Protein AF-A0AAW6R4Z6-F1 (afdb_monomer)

Sequence (191 aa):
LDRLQQAGPAWIQGKPAGSWATLVLEQIDDMHDYYARYLPQMALAVSVPLLIVVAIFPSNWAAALILLGTAPLIPLFMALVGMGAADANRRNFLALARLSGHFLDRLRGMETLRIFGRGEAEIESIRSASEDFRQRTMEVLRLAFLSSGILEFFTSLSIALVAVYFGFSYLGELDFGHYDTGVTLAAGFLA

Nearest PDB structures (foldseek):
  7zdk-assembly1_D  TM=7.407E-01  e=3.741E-20  Escherichia coli K-12
  7t56-assembly1_B  TM=8.631E-01  e=7.050E-03  Acetivibrio thermocellus
  8qoe-assembly1_A  TM=7.018E-01  e=2.301E-03  Bacillus subtilis
  4ry2-assembly1_B  TM=7.922E-01  e=4.148E-03  Acetivibrio thermocellus ATCC 27405
  8vpb-assembly1_B  TM=8.548E-01  e=1.430E-02  Acetivibrio thermocellus ATCC 27405

pLDDT: mean 71.18, std 10.27, range [49.91, 90.25]

Structure (mmCIF, N/CA/C/O backbone):
data_AF-A0AAW6R4Z6-F1
#
_entry.id   AF-A0AAW6R4Z6-F1
#
loop_
_atom_site.group_PDB
_atom_site.id
_atom_site.type_symbol
_atom_site.label_atom_id
_atom_site.label_alt_id
_atom_site.label_comp_id
_atom_site.label_asym_id
_atom_site.label_entity_id
_atom_site.label_seq_id
_atom_site.pdbx_PDB_ins_code
_atom_site.Cartn_x
_atom_site.Cartn_y
_atom_site.Cartn_z
_atom_site.occupancy
_atom_site.B_iso_or_equiv
_atom_site.auth_seq_id
_atom_site.auth_comp_id
_atom_site.auth_asym_id
_atom_site.auth_atom_id
_atom_site.pdbx_PDB_model_num
ATOM 1 N N . LEU A 1 1 ? -31.100 13.357 -2.911 1.00 58.12 1 LEU A N 1
ATOM 2 C CA . LEU A 1 1 ? -32.142 14.000 -2.076 1.00 58.12 1 LEU A CA 1
ATOM 3 C C . LEU A 1 1 ? -33.543 13.708 -2.617 1.00 58.12 1 LEU A C 1
ATOM 5 O O . LEU A 1 1 ? -34.370 13.231 -1.852 1.00 58.12 1 LEU A O 1
ATOM 9 N N . ASP A 1 2 ? -33.768 13.815 -3.928 1.00 61.91 2 ASP A N 1
ATOM 10 C CA . ASP A 1 2 ? -35.075 13.537 -4.563 1.00 61.91 2 ASP A CA 1
ATOM 11 C C . ASP A 1 2 ? -35.640 12.129 -4.304 1.00 61.91 2 ASP A C 1
ATOM 13 O O . ASP A 1 2 ? -36.832 11.968 -4.052 1.00 61.91 2 ASP A O 1
ATOM 17 N N . ARG A 1 3 ? -34.787 11.093 -4.265 1.00 59.31 3 ARG A N 1
ATOM 18 C CA . ARG A 1 3 ? -35.219 9.725 -3.909 1.00 59.31 3 ARG A CA 1
ATOM 19 C C . ARG A 1 3 ? -35.672 9.572 -2.451 1.00 59.31 3 ARG A C 1
ATOM 21 O O . ARG A 1 3 ? -36.542 8.754 -2.182 1.00 59.31 3 ARG A O 1
ATOM 28 N N . LEU A 1 4 ? -35.109 10.350 -1.521 1.00 58.12 4 LEU A N 1
ATOM 29 C CA . LEU A 1 4 ? -35.535 10.354 -0.112 1.00 58.12 4 LEU A CA 1
ATOM 30 C C . LEU A 1 4 ? -36.884 11.067 0.050 1.00 58.12 4 LEU A C 1
ATOM 32 O O . LEU A 1 4 ? -37.703 10.643 0.858 1.00 58.12 4 LEU A O 1
ATOM 36 N N . GLN A 1 5 ? -37.142 12.097 -0.762 1.00 61.62 5 GLN A N 1
ATOM 37 C CA . GLN A 1 5 ? -38.443 12.766 -0.828 1.00 61.62 5 GLN A CA 1
ATOM 38 C C . GLN A 1 5 ? -39.536 11.863 -1.418 1.00 61.62 5 GLN A C 1
ATOM 40 O O . GLN A 1 5 ? -40.661 11.873 -0.926 1.00 61.62 5 GLN A O 1
ATOM 45 N N . GLN A 1 6 ? -39.210 11.046 -2.423 1.00 66.31 6 GLN A N 1
ATOM 46 C CA . GLN A 1 6 ? -40.159 10.111 -3.045 1.00 66.31 6 GLN A CA 1
ATOM 47 C C . GLN A 1 6 ? -40.500 8.893 -2.169 1.00 66.31 6 GLN A C 1
ATOM 49 O O . GLN A 1 6 ? -41.587 8.339 -2.307 1.00 66.31 6 GLN A O 1
ATOM 54 N N . ALA A 1 7 ? -39.613 8.479 -1.257 1.00 68.44 7 ALA A N 1
ATOM 55 C CA . ALA A 1 7 ? -39.824 7.309 -0.393 1.00 68.44 7 ALA A CA 1
ATOM 56 C C . ALA A 1 7 ? -40.855 7.534 0.740 1.00 68.44 7 ALA A C 1
ATOM 58 O O . ALA A 1 7 ? -41.332 6.572 1.341 1.00 68.44 7 ALA A O 1
ATOM 59 N N . GLY A 1 8 ? -41.233 8.789 1.009 1.00 64.19 8 GLY A N 1
ATOM 60 C CA . GLY A 1 8 ? -42.282 9.155 1.961 1.00 64.19 8 GLY A CA 1
ATOM 61 C C . GLY A 1 8 ? -41.898 9.025 3.452 1.00 64.19 8 GLY A C 1
ATOM 62 O O . GLY A 1 8 ? -40.977 8.293 3.825 1.00 64.19 8 GLY A O 1
ATOM 63 N N . PRO A 1 9 ? -42.621 9.724 4.351 1.00 61.31 9 PRO A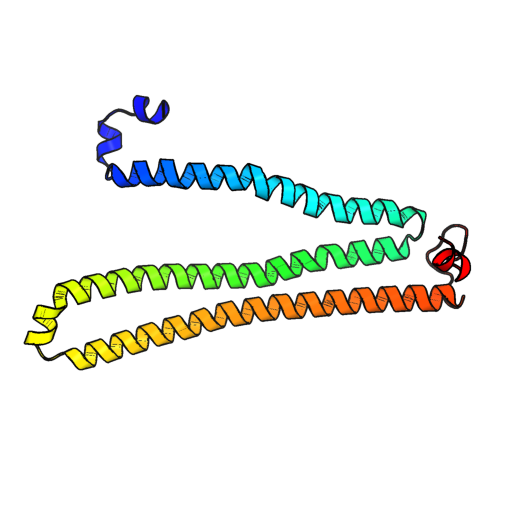 N 1
ATOM 64 C CA . PRO A 1 9 ? -42.273 9.841 5.774 1.00 61.31 9 PRO A CA 1
ATOM 65 C C . PRO A 1 9 ? -42.333 8.517 6.556 1.00 61.31 9 PRO A C 1
ATOM 67 O O . PRO A 1 9 ? -41.679 8.395 7.589 1.00 61.31 9 PRO A O 1
ATOM 70 N N . ALA A 1 10 ? -43.050 7.507 6.055 1.00 63.03 10 ALA A N 1
ATOM 71 C CA . ALA A 1 10 ? -43.135 6.183 6.675 1.00 63.03 10 ALA A CA 1
ATOM 72 C C . ALA A 1 10 ? -41.825 5.373 6.569 1.00 63.03 10 ALA A C 1
ATOM 74 O O . ALA A 1 10 ? -41.524 4.576 7.453 1.00 63.03 10 ALA A O 1
ATOM 75 N N . TRP A 1 11 ? -41.013 5.594 5.526 1.00 58.22 11 TRP A N 1
ATOM 76 C CA . TRP A 1 11 ? -39.733 4.895 5.336 1.00 58.22 11 TRP A CA 1
ATOM 77 C C . TRP A 1 11 ? -38.601 5.505 6.185 1.00 58.22 11 TRP A C 1
ATOM 79 O O . TRP A 1 11 ? -37.664 4.821 6.593 1.00 58.22 11 TRP A O 1
ATOM 89 N N . ILE A 1 12 ? -38.725 6.795 6.516 1.00 56.00 12 ILE A N 1
ATOM 90 C CA . ILE A 1 12 ? -37.755 7.565 7.310 1.00 56.00 12 ILE A CA 1
ATOM 91 C C . ILE A 1 12 ? -37.892 7.273 8.817 1.00 56.00 12 ILE A C 1
ATOM 93 O O . ILE A 1 12 ? -36.910 7.364 9.547 1.00 56.00 12 ILE A O 1
ATOM 97 N N . GLN A 1 13 ? -39.065 6.837 9.291 1.00 57.59 13 GLN A N 1
ATOM 98 C CA . GLN A 1 13 ? -39.313 6.532 10.711 1.00 57.59 13 GLN A CA 1
ATOM 99 C C . GLN A 1 13 ? -38.595 5.272 11.236 1.00 57.59 13 GLN A C 1
ATOM 101 O O . GLN A 1 13 ? -38.514 5.081 12.446 1.00 57.59 13 GLN A O 1
ATOM 106 N N . GLY A 1 14 ? -38.039 4.426 10.359 1.00 59.50 14 GLY A N 1
ATOM 107 C CA . GLY A 1 14 ? -37.339 3.196 10.754 1.00 59.50 14 GLY A CA 1
ATOM 108 C C . GLY A 1 14 ? -35.908 3.392 11.276 1.00 59.50 14 GLY A C 1
ATOM 109 O O . GLY A 1 14 ? -35.331 2.454 11.824 1.00 59.50 14 GLY A O 1
ATOM 110 N N . LYS A 1 15 ? -35.309 4.583 11.112 1.00 54.81 15 LYS A N 1
ATOM 111 C CA . LYS A 1 15 ? -33.962 4.910 11.615 1.00 54.81 15 LYS A CA 1
ATOM 112 C C . LYS A 1 15 ? -33.917 6.348 12.147 1.00 54.81 15 LYS A C 1
ATOM 114 O O . LYS A 1 15 ? -34.541 7.219 11.547 1.00 54.81 15 LYS A O 1
ATOM 119 N N . PRO A 1 16 ? -33.173 6.635 13.235 1.00 63.41 16 PRO A N 1
ATOM 120 C CA . PRO A 1 16 ? -33.064 7.990 13.777 1.00 63.41 16 PRO A CA 1
ATOM 121 C C . PRO A 1 16 ? -32.614 8.990 12.702 1.00 63.41 16 PRO A C 1
ATOM 123 O O . PRO A 1 16 ? -31.667 8.712 11.970 1.00 63.41 16 PRO A O 1
ATOM 126 N N . ALA A 1 17 ? -33.238 10.169 12.627 1.00 60.22 17 ALA A N 1
ATOM 127 C CA . ALA A 1 17 ? -32.919 11.200 11.628 1.00 60.22 17 ALA A CA 1
ATOM 128 C C . ALA A 1 17 ? -31.427 11.601 11.614 1.00 60.22 17 ALA A C 1
ATOM 130 O O . ALA A 1 17 ? -30.871 11.886 10.555 1.00 60.22 17 ALA A O 1
ATOM 131 N N . GLY A 1 18 ? -30.757 11.532 12.773 1.00 57.06 18 GLY A N 1
ATOM 132 C CA . GLY A 1 18 ? -29.312 11.739 12.889 1.00 57.06 18 GLY A CA 1
ATOM 133 C C . GLY A 1 18 ? -28.484 10.721 12.098 1.00 57.06 18 GLY A C 1
ATOM 134 O O . GLY A 1 18 ? -27.513 11.103 11.465 1.00 57.06 18 GLY A O 1
ATOM 135 N N . SER A 1 19 ? -28.915 9.456 12.023 1.00 60.66 19 SER A N 1
ATOM 136 C CA . SER A 1 19 ? -28.234 8.422 11.230 1.00 60.66 19 SER A CA 1
ATOM 137 C C . SER A 1 19 ? -28.290 8.713 9.730 1.00 60.66 19 SER A C 1
ATOM 139 O O . SER A 1 19 ? -27.342 8.372 9.033 1.00 60.66 19 SER A O 1
ATOM 141 N N . TRP A 1 20 ? -29.367 9.319 9.226 1.00 59.19 20 TRP A N 1
ATOM 142 C CA . TRP A 1 20 ? -29.479 9.700 7.816 1.00 59.19 20 TRP A CA 1
ATOM 143 C C . TRP A 1 20 ? -28.669 10.954 7.495 1.00 59.19 20 TRP A C 1
ATOM 145 O O . TRP A 1 20 ? -28.049 11.015 6.439 1.00 59.19 20 TRP A O 1
ATOM 155 N N . ALA A 1 21 ? -28.636 11.924 8.412 1.00 61.72 21 ALA A N 1
ATOM 156 C CA . ALA A 1 21 ? -27.803 13.113 8.271 1.00 61.72 21 ALA A CA 1
ATOM 157 C C . ALA A 1 21 ? -26.313 12.745 8.236 1.00 61.72 21 ALA A C 1
ATOM 159 O O . ALA A 1 21 ? -25.611 13.177 7.328 1.00 61.72 21 ALA A O 1
ATOM 160 N N . THR A 1 22 ? -25.856 11.880 9.148 1.00 60.19 22 THR A N 1
ATOM 161 C CA . THR A 1 22 ? -24.479 11.367 9.157 1.00 60.19 22 THR A CA 1
ATOM 162 C C . THR A 1 22 ? -24.168 10.578 7.883 1.00 60.19 22 THR A C 1
ATOM 164 O O . THR A 1 22 ? -23.171 10.860 7.236 1.00 60.19 22 THR A O 1
ATOM 167 N N . LEU A 1 23 ? -25.058 9.678 7.437 1.00 63.25 23 LEU A N 1
ATOM 168 C CA . LEU A 1 23 ? -24.841 8.899 6.209 1.00 63.25 23 LEU A CA 1
ATOM 169 C C . LEU A 1 23 ? -24.771 9.768 4.944 1.00 63.25 23 LEU A C 1
ATOM 171 O O . LEU A 1 23 ? -24.081 9.413 4.005 1.00 63.25 23 LEU A O 1
ATOM 175 N N . VAL A 1 24 ? -25.508 10.877 4.880 1.00 64.19 24 VAL A N 1
ATOM 176 C CA . VAL A 1 24 ? -25.502 11.758 3.702 1.00 64.19 24 VAL A CA 1
ATOM 177 C C . VAL A 1 24 ? -24.328 12.740 3.745 1.00 64.19 24 VAL A C 1
ATOM 179 O O . VAL A 1 24 ? -23.796 13.065 2.691 1.00 64.19 24 VAL A O 1
ATOM 182 N N . LEU A 1 25 ? -23.904 13.193 4.929 1.00 61.88 25 LEU A N 1
ATOM 183 C CA . LEU A 1 25 ? -22.785 14.131 5.082 1.00 61.88 25 LEU A CA 1
ATOM 184 C C . LEU A 1 25 ? -21.413 13.441 5.005 1.00 61.88 25 LEU A C 1
ATOM 186 O O . LEU A 1 25 ? -20.582 13.881 4.222 1.00 61.88 25 LEU A O 1
ATOM 190 N N . GLU A 1 26 ? -21.181 12.347 5.740 1.00 59.62 26 GLU A N 1
ATOM 191 C CA . GLU A 1 26 ? -19.883 11.636 5.721 1.00 59.62 26 GLU A CA 1
ATOM 192 C C . GLU A 1 26 ? -19.649 10.889 4.401 1.00 59.62 26 GLU A C 1
ATOM 194 O O . GLU A 1 26 ? -18.546 10.880 3.866 1.00 59.62 26 GLU A O 1
ATOM 199 N N . GLN A 1 27 ? -20.691 10.283 3.827 1.00 55.72 27 GLN A N 1
ATOM 200 C CA . GLN A 1 27 ? -20.528 9.397 2.669 1.00 55.72 27 GLN A CA 1
ATOM 201 C C . GLN A 1 27 ? -20.388 10.157 1.335 1.00 55.72 27 GLN A C 1
ATOM 203 O O . GLN A 1 27 ? -19.944 9.577 0.343 1.00 55.72 27 GLN A O 1
ATOM 208 N N . ILE A 1 28 ? -20.753 11.446 1.297 1.00 62.31 28 ILE A N 1
ATOM 209 C CA . ILE A 1 28 ? -20.525 12.325 0.138 1.00 62.31 28 ILE A CA 1
ATOM 210 C C . ILE A 1 28 ? -19.083 12.857 0.124 1.00 62.31 28 ILE A C 1
ATOM 212 O O . ILE A 1 28 ? -18.493 12.929 -0.956 1.00 62.31 28 ILE A O 1
ATOM 216 N N . ASP A 1 29 ? -18.501 13.164 1.288 1.00 60.78 29 ASP A N 1
ATOM 217 C CA . ASP A 1 29 ? -17.107 13.624 1.389 1.00 60.78 29 ASP A CA 1
ATOM 218 C C . ASP A 1 29 ? -16.115 12.508 1.011 1.00 60.78 29 ASP A C 1
ATOM 220 O O . ASP A 1 29 ? -15.211 12.731 0.202 1.00 60.78 29 ASP A O 1
ATOM 224 N N . ASP A 1 30 ? -16.358 11.271 1.461 1.00 59.09 30 ASP A N 1
ATOM 225 C CA . ASP A 1 30 ? -15.541 10.105 1.082 1.00 59.09 30 ASP A CA 1
ATOM 226 C C . ASP A 1 30 ? -15.596 9.803 -0.429 1.00 59.09 30 ASP A C 1
ATOM 228 O O . ASP A 1 30 ? -14.627 9.321 -1.028 1.00 59.09 30 ASP A O 1
ATOM 232 N N . MET A 1 31 ? -16.722 10.108 -1.087 1.00 62.88 31 MET A N 1
ATOM 233 C CA . MET A 1 31 ? -16.833 9.977 -2.541 1.00 62.88 31 MET A CA 1
ATOM 234 C C . MET A 1 31 ? -15.940 10.983 -3.270 1.00 62.88 31 MET A C 1
ATOM 236 O O . MET A 1 31 ? -15.369 10.639 -4.306 1.00 62.88 31 MET A O 1
ATOM 240 N N . HIS A 1 32 ? -15.804 12.209 -2.760 1.00 70.00 32 HIS A N 1
ATOM 241 C CA . HIS A 1 32 ? -14.986 13.229 -3.411 1.00 70.00 32 HIS A CA 1
ATOM 242 C C . HIS A 1 32 ? -13.514 12.807 -3.474 1.00 70.00 32 HIS A C 1
ATOM 244 O O . HIS A 1 32 ? -12.916 12.846 -4.550 1.00 70.00 32 HIS A O 1
ATOM 250 N N . ASP A 1 33 ? -12.951 12.310 -2.371 1.00 71.56 33 ASP A N 1
ATOM 251 C CA . ASP A 1 33 ? -11.553 11.865 -2.319 1.00 71.56 33 ASP A CA 1
ATOM 252 C C . ASP A 1 33 ? -11.281 10.627 -3.193 1.00 71.56 33 ASP A C 1
ATOM 254 O O . ASP A 1 33 ? -10.203 10.508 -3.790 1.00 71.56 33 ASP A O 1
ATOM 258 N N . TYR A 1 34 ? -12.265 9.737 -3.363 1.00 72.62 34 TYR A N 1
ATOM 259 C CA . TYR A 1 34 ? -12.152 8.606 -4.290 1.00 72.62 34 TYR A CA 1
ATOM 260 C C . TYR A 1 34 ? -11.951 9.067 -5.744 1.00 72.62 34 TYR A C 1
ATOM 262 O O . TYR A 1 34 ? -11.044 8.600 -6.441 1.00 72.62 34 TYR A O 1
ATOM 270 N N . TYR A 1 35 ? -12.768 10.016 -6.209 1.00 73.75 35 TYR A N 1
ATOM 271 C CA . TYR A 1 35 ? -12.661 10.519 -7.581 1.00 73.75 35 TYR A CA 1
ATOM 272 C C . TYR A 1 35 ? -11.500 11.497 -7.764 1.00 73.75 35 TYR A C 1
ATOM 274 O O . TYR A 1 35 ? -10.826 11.452 -8.792 1.00 73.75 35 TYR A O 1
ATOM 282 N N . ALA A 1 36 ? -11.242 12.356 -6.777 1.00 78.19 36 ALA A N 1
ATOM 283 C CA . ALA A 1 36 ? -10.226 13.397 -6.872 1.00 78.19 36 ALA A CA 1
ATOM 284 C C . ALA A 1 36 ? -8.798 12.874 -6.665 1.00 78.19 36 ALA A C 1
ATOM 286 O O . ALA A 1 36 ? -7.864 13.440 -7.232 1.00 78.19 36 ALA A O 1
ATOM 287 N N . ARG A 1 37 ? -8.602 11.813 -5.867 1.00 75.88 37 ARG A N 1
ATOM 288 C CA . ARG A 1 37 ? -7.259 11.326 -5.500 1.00 75.88 37 ARG A CA 1
ATOM 289 C C . ARG A 1 37 ? -7.014 9.882 -5.906 1.00 75.88 37 ARG A C 1
ATOM 291 O O . ARG A 1 37 ? -5.996 9.602 -6.531 1.00 75.88 37 ARG A O 1
ATOM 298 N N . TYR A 1 38 ? -7.922 8.962 -5.577 1.00 77.75 38 TYR A N 1
ATOM 299 C CA . TYR A 1 38 ? -7.667 7.530 -5.771 1.00 77.75 38 TYR A CA 1
ATOM 300 C C . TYR A 1 38 ? -7.599 7.132 -7.252 1.00 77.75 38 TYR A C 1
ATOM 302 O O . TYR A 1 38 ? -6.617 6.525 -7.678 1.00 77.75 38 TYR A O 1
ATOM 310 N N . LEU A 1 39 ? -8.599 7.510 -8.054 1.00 81.88 39 LEU A N 1
ATOM 311 C CA . LEU A 1 39 ? -8.621 7.211 -9.493 1.00 81.88 39 LEU A CA 1
ATOM 312 C C . LEU A 1 39 ? -7.417 7.786 -10.263 1.00 81.88 39 LEU A C 1
ATOM 314 O O . LEU A 1 39 ? -6.761 7.017 -10.974 1.00 81.88 39 LEU A O 1
ATOM 318 N N . PRO A 1 40 ? -7.074 9.084 -10.128 1.00 86.56 40 PRO A N 1
ATOM 319 C CA . PRO A 1 40 ? -5.889 9.624 -10.787 1.00 86.56 40 PRO A CA 1
ATOM 320 C C . PRO A 1 40 ? -4.598 8.948 -10.311 1.00 86.56 40 PRO A C 1
ATOM 322 O O . PRO A 1 40 ? -3.747 8.618 -11.137 1.00 86.56 40 PRO A O 1
ATOM 325 N N . GLN A 1 41 ? -4.468 8.652 -9.015 1.00 80.62 41 GLN A N 1
ATOM 326 C CA . GLN A 1 41 ? -3.293 7.953 -8.493 1.00 80.62 41 GLN A CA 1
ATOM 327 C C . GLN A 1 41 ? -3.171 6.528 -9.048 1.00 80.62 41 GLN A C 1
ATOM 329 O O . GLN A 1 41 ? -2.070 6.089 -9.374 1.00 80.62 41 GLN A O 1
ATOM 334 N N . MET A 1 42 ? -4.287 5.812 -9.201 1.00 83.69 42 MET A N 1
ATOM 335 C CA . MET A 1 42 ? -4.308 4.471 -9.788 1.00 83.69 42 MET A CA 1
ATOM 336 C C . MET A 1 42 ? -3.890 4.502 -11.263 1.00 83.69 42 MET A C 1
ATOM 338 O O . MET A 1 42 ? -3.104 3.662 -11.702 1.00 83.69 42 MET A O 1
ATOM 342 N N . ALA A 1 43 ? -4.359 5.502 -12.015 1.00 86.81 43 ALA A N 1
ATOM 343 C CA . ALA A 1 43 ? -3.944 5.705 -13.398 1.00 86.81 43 ALA A CA 1
ATOM 344 C C . ALA A 1 43 ? -2.434 5.977 -13.498 1.00 86.81 43 ALA A C 1
ATOM 346 O O . ALA A 1 43 ? -1.759 5.360 -14.324 1.00 86.81 43 ALA A O 1
ATOM 347 N N . LEU A 1 44 ? -1.880 6.837 -12.635 1.00 86.69 44 LEU A N 1
ATOM 348 C CA . LEU A 1 44 ? -0.437 7.107 -12.571 1.00 86.69 44 LEU A CA 1
ATOM 349 C C . LEU A 1 44 ? 0.374 5.864 -12.181 1.00 86.69 44 LEU A C 1
ATOM 351 O O . LEU A 1 44 ? 1.378 5.563 -12.824 1.00 86.69 44 LEU A O 1
ATOM 355 N N . ALA A 1 45 ? -0.083 5.103 -11.185 1.00 83.38 45 ALA A N 1
ATOM 356 C CA . ALA A 1 45 ? 0.599 3.900 -10.709 1.00 83.38 45 ALA A CA 1
ATOM 357 C C . ALA A 1 45 ? 0.753 2.818 -11.793 1.00 83.38 4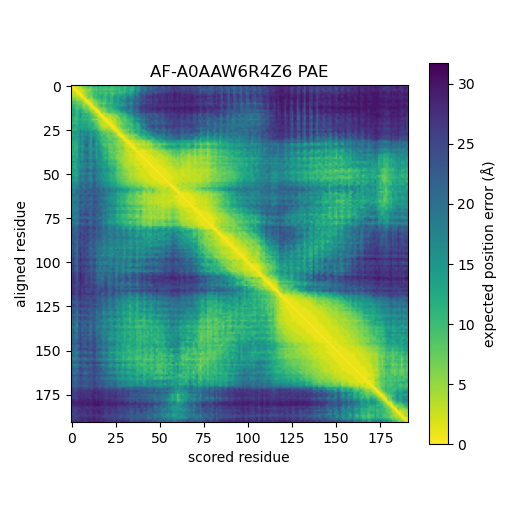5 ALA A C 1
ATOM 359 O O . ALA A 1 45 ? 1.733 2.078 -11.774 1.00 83.38 45 ALA A O 1
ATOM 360 N N . VAL A 1 46 ? -0.183 2.733 -12.744 1.00 84.62 46 VAL A N 1
ATOM 361 C CA . VAL A 1 46 ? -0.108 1.785 -13.871 1.00 84.62 46 VAL A CA 1
ATOM 362 C C . VAL A 1 46 ? 0.618 2.3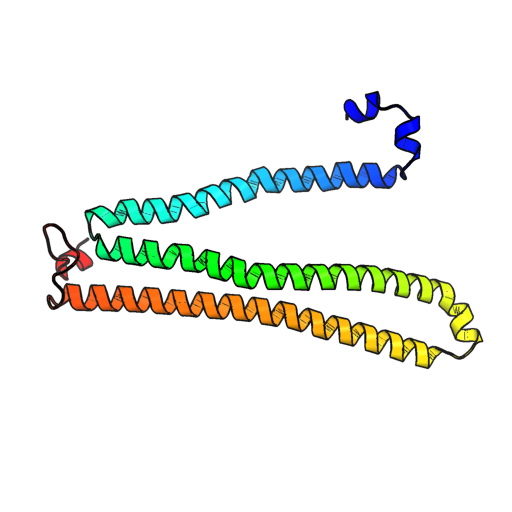88 -15.072 1.00 84.62 46 VAL A C 1
ATOM 364 O O . VAL A 1 46 ? 1.432 1.717 -15.703 1.00 84.62 46 VAL A O 1
ATOM 367 N N . SER A 1 47 ? 0.341 3.651 -15.400 1.00 88.62 47 SER A N 1
ATOM 368 C CA . SER A 1 47 ? 0.888 4.293 -16.600 1.00 88.62 47 SER A CA 1
ATOM 369 C C . SER A 1 47 ? 2.383 4.590 -16.497 1.00 88.62 47 SER A C 1
ATOM 371 O O . SER A 1 47 ? 3.103 4.362 -17.466 1.00 88.62 47 SER A O 1
ATOM 373 N N . VAL A 1 48 ? 2.879 5.043 -15.341 1.00 88.94 48 VAL A N 1
ATOM 374 C CA . VAL A 1 48 ? 4.290 5.433 -15.177 1.00 88.94 48 VAL A CA 1
ATOM 375 C C . VAL A 1 48 ? 5.254 4.255 -15.397 1.00 88.94 48 VAL A C 1
ATOM 377 O O . VAL A 1 48 ? 6.150 4.397 -16.232 1.00 88.94 48 VAL A O 1
ATOM 380 N N . PRO A 1 49 ? 5.091 3.078 -14.753 1.00 84.44 49 PRO A N 1
ATOM 381 C CA . PRO A 1 49 ? 5.960 1.929 -15.017 1.00 84.44 49 PRO A CA 1
ATOM 382 C C . PRO A 1 49 ? 5.906 1.474 -16.478 1.00 84.44 49 PRO A C 1
ATOM 384 O O . PRO A 1 49 ? 6.933 1.128 -17.058 1.00 84.44 49 PRO A O 1
ATOM 387 N N . LEU A 1 50 ? 4.720 1.519 -17.094 1.00 87.44 50 LEU A N 1
ATOM 388 C CA . LEU A 1 50 ? 4.539 1.142 -18.493 1.00 87.44 50 LEU A CA 1
ATOM 389 C C . LEU A 1 50 ? 5.314 2.080 -19.432 1.00 87.44 50 LEU A C 1
ATOM 391 O O . LEU A 1 50 ? 6.000 1.615 -20.339 1.00 87.44 50 LEU A O 1
ATOM 395 N N . LEU A 1 51 ? 5.250 3.392 -19.183 1.00 90.25 51 LEU A N 1
ATOM 396 C CA . LEU A 1 51 ? 5.996 4.401 -19.940 1.00 90.25 51 LEU A CA 1
ATOM 397 C C . LEU A 1 51 ? 7.510 4.219 -19.797 1.00 90.25 51 LEU A C 1
ATOM 399 O O . LEU A 1 51 ? 8.225 4.336 -20.788 1.00 90.25 51 LEU A O 1
ATOM 403 N N . ILE A 1 52 ? 7.994 3.883 -18.597 1.00 85.88 52 ILE A N 1
ATOM 404 C CA . ILE A 1 52 ? 9.415 3.584 -18.356 1.00 85.88 52 ILE A CA 1
ATOM 405 C C . I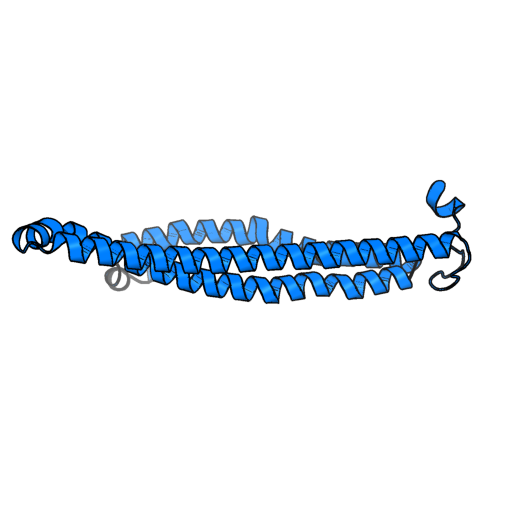LE A 1 52 ? 9.861 2.374 -19.187 1.00 85.88 52 ILE A C 1
ATOM 407 O O . ILE A 1 52 ? 10.892 2.435 -19.854 1.00 85.88 52 ILE A O 1
ATOM 411 N N . VAL A 1 53 ? 9.073 1.294 -19.201 1.00 85.81 53 VAL A N 1
ATOM 412 C CA . VAL A 1 53 ? 9.372 0.105 -20.017 1.00 85.81 53 VAL A CA 1
ATOM 413 C C . VAL A 1 53 ? 9.404 0.461 -21.501 1.00 85.81 53 VAL A C 1
ATOM 415 O O . VAL A 1 53 ? 10.364 0.108 -22.181 1.00 85.81 53 VAL A O 1
ATOM 418 N N . VAL A 1 54 ? 8.403 1.192 -22.000 1.00 88.25 54 VAL A N 1
ATOM 419 C CA . VAL A 1 54 ? 8.340 1.618 -23.409 1.00 88.25 54 VAL A CA 1
ATOM 420 C C . VAL A 1 54 ? 9.528 2.509 -23.784 1.00 88.25 54 VAL A C 1
ATOM 422 O O . VAL A 1 54 ? 10.055 2.372 -24.884 1.00 88.25 54 VAL A O 1
ATOM 425 N N . ALA A 1 55 ? 9.977 3.386 -22.885 1.00 85.50 55 ALA A N 1
ATOM 426 C CA . ALA A 1 55 ? 11.127 4.256 -23.123 1.00 85.50 55 ALA A CA 1
ATOM 427 C C . ALA A 1 55 ? 12.463 3.491 -23.143 1.00 85.50 55 ALA A C 1
ATOM 429 O O . ALA A 1 55 ? 13.346 3.821 -23.932 1.00 85.50 55 ALA A O 1
ATOM 430 N N . ILE A 1 56 ? 12.618 2.468 -22.296 1.00 81.25 56 ILE A N 1
ATOM 431 C CA . ILE A 1 56 ? 13.861 1.687 -22.179 1.00 81.25 56 ILE A CA 1
ATOM 432 C C . ILE A 1 56 ? 13.948 0.586 -23.242 1.00 81.25 56 ILE A C 1
ATOM 434 O O . ILE A 1 56 ? 15.045 0.279 -23.704 1.00 81.25 56 ILE A O 1
ATOM 438 N N . PHE A 1 57 ? 12.821 0.011 -23.668 1.00 81.12 57 PHE A N 1
ATOM 439 C CA . PHE A 1 57 ? 12.772 -1.138 -24.580 1.00 81.12 57 PHE A CA 1
ATOM 440 C C . PHE A 1 57 ? 13.586 -0.979 -25.885 1.00 81.12 57 PHE A C 1
ATOM 442 O O . PHE A 1 57 ? 14.274 -1.934 -26.248 1.00 81.12 57 PHE A O 1
ATOM 449 N N . PRO A 1 58 ? 13.587 0.184 -26.575 1.00 78.56 58 PRO A N 1
ATOM 450 C CA . PRO A 1 58 ? 14.402 0.394 -27.775 1.00 78.56 58 PRO A CA 1
ATOM 451 C C . PRO A 1 58 ? 15.910 0.442 -27.492 1.00 78.56 58 PRO A C 1
ATOM 453 O O . PRO A 1 58 ? 16.706 0.148 -28.376 1.00 78.56 58 PRO A O 1
ATOM 456 N N . SER A 1 59 ? 16.301 0.827 -26.274 1.00 72.56 59 SER A N 1
ATOM 457 C CA . SER A 1 59 ? 17.702 0.953 -25.858 1.00 72.56 59 SER A CA 1
ATOM 458 C C . SER A 1 59 ? 18.248 -0.365 -25.302 1.00 72.56 59 SER A C 1
ATOM 460 O O . SER A 1 59 ? 19.345 -0.795 -25.657 1.00 72.56 59 SER A O 1
ATOM 462 N N . ASN A 1 60 ? 17.475 -1.034 -24.442 1.00 73.88 60 ASN A N 1
ATOM 463 C CA . ASN A 1 60 ? 17.905 -2.246 -23.760 1.00 73.88 60 ASN A CA 1
ATOM 464 C C . ASN A 1 60 ? 16.716 -3.139 -23.384 1.00 73.88 60 ASN A C 1
ATOM 466 O O . ASN A 1 60 ? 15.990 -2.890 -22.416 1.00 73.88 60 ASN A O 1
ATOM 470 N N . TRP A 1 61 ? 16.535 -4.224 -24.134 1.00 78.69 61 TRP A N 1
ATOM 471 C CA . TRP A 1 61 ? 15.423 -5.150 -23.917 1.00 78.69 61 TRP A CA 1
ATOM 472 C C . TRP A 1 61 ? 15.587 -5.982 -22.633 1.00 78.69 61 TRP A C 1
ATOM 474 O O . TRP A 1 61 ? 14.588 -6.346 -22.007 1.00 78.69 61 TRP A O 1
ATOM 484 N N . ALA A 1 62 ? 16.825 -6.240 -22.198 1.00 75.81 62 ALA A N 1
ATOM 485 C CA . ALA A 1 62 ? 17.107 -6.980 -20.969 1.00 75.81 62 ALA A CA 1
ATOM 486 C C . ALA A 1 62 ? 16.746 -6.153 -19.723 1.00 75.81 62 ALA A C 1
ATOM 488 O O . ALA A 1 62 ? 16.073 -6.654 -18.821 1.00 75.81 62 ALA A O 1
ATOM 489 N N . ALA A 1 63 ? 17.097 -4.864 -19.704 1.00 71.88 63 ALA A N 1
ATOM 490 C CA . ALA A 1 63 ? 16.705 -3.944 -18.634 1.00 71.88 63 ALA A CA 1
ATOM 491 C C . ALA A 1 63 ? 15.177 -3.792 -18.543 1.00 71.88 63 ALA A C 1
ATOM 493 O O . ALA A 1 63 ? 14.616 -3.820 -17.445 1.00 71.88 63 ALA A O 1
ATOM 494 N N . ALA A 1 64 ? 14.493 -3.706 -19.6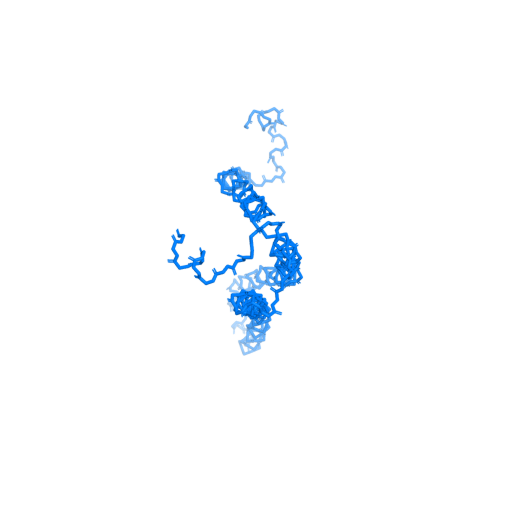91 1.00 79.56 64 ALA A N 1
ATOM 495 C CA . ALA A 1 64 ? 13.034 -3.675 -19.752 1.00 79.56 64 ALA A CA 1
ATOM 496 C C . ALA A 1 64 ? 12.400 -4.951 -19.163 1.00 79.56 64 ALA A C 1
ATOM 498 O O . ALA A 1 64 ? 11.453 -4.851 -18.385 1.00 79.56 64 ALA A O 1
ATOM 499 N N . LEU A 1 65 ? 12.941 -6.139 -19.463 1.00 80.56 65 LEU A N 1
ATOM 500 C CA . LEU A 1 65 ? 12.477 -7.408 -18.881 1.00 80.56 65 LEU A CA 1
ATOM 501 C C . LEU A 1 65 ? 12.715 -7.498 -17.369 1.00 80.56 65 LEU A C 1
ATOM 503 O O . LEU A 1 65 ? 11.835 -7.964 -16.647 1.00 80.56 65 LEU A O 1
ATOM 507 N N . ILE A 1 66 ? 13.867 -7.034 -16.876 1.00 78.62 66 ILE A N 1
ATOM 508 C CA . ILE A 1 66 ? 14.171 -7.007 -15.435 1.00 78.62 66 ILE A CA 1
ATOM 509 C C . ILE A 1 66 ? 13.174 -6.102 -14.698 1.00 78.62 66 ILE A C 1
ATOM 511 O O . ILE A 1 66 ? 12.610 -6.496 -13.674 1.00 78.62 66 ILE A O 1
ATOM 515 N N . LEU A 1 67 ? 12.905 -4.910 -15.236 1.00 79.38 67 LEU A N 1
ATOM 516 C CA . LEU A 1 67 ? 11.891 -3.9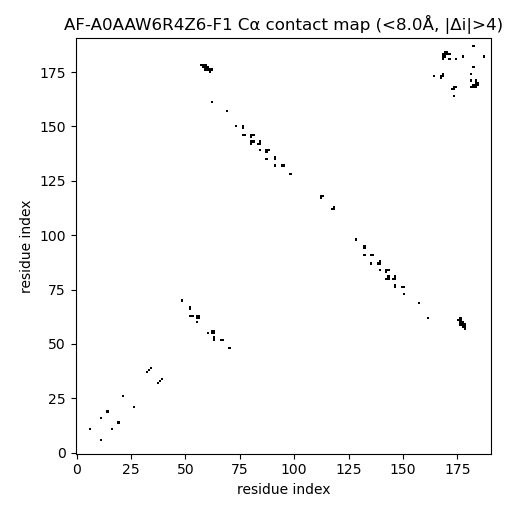90 -14.711 1.00 79.38 67 LEU A CA 1
ATOM 517 C C . LEU A 1 67 ? 10.490 -4.606 -14.744 1.00 79.38 67 LEU A C 1
ATOM 519 O O . LEU A 1 67 ? 9.759 -4.523 -13.762 1.00 79.38 67 LEU A O 1
ATOM 523 N N . LEU A 1 68 ? 10.124 -5.269 -15.839 1.00 83.25 68 LEU A N 1
ATOM 524 C CA . LEU A 1 68 ? 8.803 -5.874 -15.997 1.00 83.25 68 LEU A CA 1
ATOM 525 C C . LEU A 1 68 ? 8.606 -7.102 -15.094 1.00 83.25 68 LEU A C 1
ATOM 527 O O . LEU A 1 68 ? 7.486 -7.369 -14.670 1.00 83.25 68 LEU A O 1
ATOM 531 N N . GLY A 1 69 ? 9.681 -7.817 -14.754 1.00 81.88 69 GLY A N 1
ATOM 532 C CA . GLY A 1 69 ? 9.657 -8.903 -13.773 1.00 81.88 69 GLY A CA 1
ATOM 533 C C . GLY A 1 69 ? 9.620 -8.421 -12.319 1.00 81.88 69 GLY A C 1
ATOM 534 O O . GLY A 1 69 ? 8.963 -9.038 -11.482 1.00 81.88 69 GLY A O 1
ATOM 535 N N . THR A 1 70 ? 10.280 -7.304 -12.004 1.00 76.06 70 THR A N 1
ATOM 536 C CA . THR A 1 70 ? 10.341 -6.760 -10.633 1.00 76.06 70 THR A CA 1
ATOM 537 C C . THR A 1 70 ? 9.151 -5.858 -10.290 1.00 76.06 70 THR A C 1
ATOM 539 O O . THR A 1 70 ? 8.690 -5.864 -9.148 1.00 76.06 70 THR A O 1
ATOM 542 N N . ALA A 1 71 ? 8.581 -5.142 -11.263 1.00 80.00 71 ALA A N 1
ATOM 543 C CA . ALA A 1 71 ? 7.456 -4.230 -11.054 1.00 80.00 71 ALA A CA 1
ATOM 544 C C . ALA A 1 71 ? 6.186 -4.885 -10.465 1.00 80.00 71 ALA A C 1
ATOM 546 O O . ALA A 1 71 ? 5.623 -4.289 -9.551 1.00 80.00 71 ALA A O 1
ATOM 547 N N . PRO A 1 72 ? 5.727 -6.083 -10.893 1.00 80.00 72 PRO A N 1
ATOM 548 C CA . PRO A 1 72 ? 4.579 -6.762 -10.284 1.00 80.00 72 PRO A CA 1
ATOM 549 C C . PRO A 1 72 ? 4.890 -7.364 -8.910 1.00 80.00 72 PRO A C 1
ATOM 551 O O . PRO A 1 72 ? 3.973 -7.613 -8.126 1.00 80.00 72 PRO A O 1
ATOM 554 N N . LEU A 1 73 ? 6.169 -7.571 -8.589 1.00 75.50 73 LEU A N 1
ATOM 555 C CA . LEU A 1 73 ? 6.597 -8.118 -7.307 1.00 75.50 73 LEU A CA 1
ATOM 556 C C . LEU A 1 73 ? 6.264 -7.156 -6.150 1.00 75.50 73 LEU A C 1
ATOM 558 O O . LEU A 1 73 ? 5.843 -7.594 -5.081 1.00 75.50 73 LEU A O 1
ATOM 562 N N . ILE A 1 74 ? 6.366 -5.844 -6.388 1.00 73.44 74 ILE A N 1
ATOM 563 C CA . ILE A 1 74 ? 6.028 -4.789 -5.419 1.00 73.44 74 ILE A CA 1
ATOM 564 C C . ILE A 1 74 ? 4.543 -4.847 -4.992 1.00 73.44 74 ILE A C 1
ATOM 566 O O . ILE A 1 74 ? 4.291 -5.031 -3.799 1.00 73.44 74 ILE A O 1
ATOM 570 N N . PRO A 1 75 ? 3.541 -4.746 -5.897 1.00 75.62 75 PRO A N 1
ATOM 571 C CA . PRO A 1 75 ? 2.133 -4.875 -5.534 1.00 75.62 75 PRO A CA 1
ATOM 572 C C . PRO A 1 75 ? 1.771 -6.274 -5.032 1.00 75.62 75 PRO A C 1
ATOM 574 O O . PRO A 1 75 ? 0.895 -6.379 -4.178 1.00 75.62 75 PRO A O 1
ATOM 577 N N . LEU A 1 76 ? 2.449 -7.338 -5.482 1.00 79.00 76 LEU A N 1
ATOM 578 C CA . LEU A 1 76 ? 2.258 -8.681 -4.925 1.00 79.00 76 LEU A CA 1
ATOM 579 C C . LEU A 1 76 ? 2.588 -8.710 -3.424 1.00 79.00 76 LEU A C 1
ATOM 581 O O . LEU A 1 76 ? 1.767 -9.161 -2.624 1.00 79.00 76 LEU A O 1
ATOM 585 N N . PHE A 1 77 ? 3.749 -8.183 -3.026 1.00 67.62 77 PHE A N 1
ATOM 586 C CA . PHE A 1 77 ? 4.116 -8.072 -1.612 1.00 67.62 77 PHE A CA 1
ATOM 587 C C . PHE A 1 77 ? 3.232 -7.073 -0.860 1.00 67.62 77 PHE A C 1
ATOM 589 O O . PHE A 1 77 ? 2.843 -7.340 0.276 1.00 67.62 77 PHE A O 1
ATOM 596 N N . MET A 1 78 ? 2.841 -5.967 -1.498 1.00 70.06 78 MET A N 1
ATOM 597 C CA . MET A 1 78 ? 1.926 -4.988 -0.909 1.00 70.06 78 MET A CA 1
ATOM 598 C C . MET A 1 78 ? 0.547 -5.596 -0.622 1.00 70.06 78 MET A C 1
ATOM 600 O O . MET A 1 78 ? -0.029 -5.331 0.429 1.00 70.06 78 MET A O 1
ATOM 604 N N . ALA A 1 79 ? 0.034 -6.455 -1.505 1.00 70.88 79 ALA A N 1
ATOM 605 C CA . ALA A 1 79 ? -1.203 -7.193 -1.285 1.00 70.88 79 ALA A CA 1
ATOM 606 C C . ALA A 1 79 ? -1.025 -8.250 -0.186 1.00 70.88 79 ALA A C 1
ATOM 608 O O . ALA A 1 79 ? -1.832 -8.303 0.739 1.00 70.88 79 ALA A O 1
ATOM 609 N N . LEU A 1 80 ? 0.044 -9.053 -0.240 1.00 66.94 80 LEU A N 1
ATOM 610 C CA . LEU A 1 80 ? 0.311 -10.110 0.742 1.00 66.94 80 LEU A CA 1
ATOM 611 C C . LEU A 1 80 ? 0.381 -9.553 2.171 1.00 66.94 80 LEU A C 1
ATOM 613 O O . LEU A 1 80 ? -0.193 -10.124 3.099 1.00 66.94 80 LEU A O 1
ATOM 617 N N . VAL A 1 81 ? 1.049 -8.414 2.343 1.00 60.16 81 VAL A N 1
ATOM 618 C CA . VAL A 1 81 ? 1.238 -7.803 3.658 1.00 60.16 81 VAL A CA 1
ATOM 619 C C . VAL A 1 81 ? 0.085 -6.868 4.034 1.00 60.16 81 VAL A C 1
ATOM 621 O O . VAL A 1 81 ? -0.392 -6.894 5.171 1.00 60.16 81 VAL A O 1
ATOM 624 N N . GLY A 1 82 ? -0.426 -6.095 3.075 1.00 64.12 82 GLY A N 1
ATOM 625 C CA . GLY A 1 82 ? -1.550 -5.181 3.265 1.00 64.12 82 GLY A CA 1
ATOM 626 C C . GLY A 1 82 ? -2.849 -5.898 3.624 1.00 64.12 82 GLY A C 1
ATOM 627 O O . GLY A 1 82 ? -3.589 -5.411 4.477 1.00 64.12 82 GLY A O 1
ATOM 628 N N . MET A 1 83 ? -3.105 -7.087 3.066 1.00 65.38 83 MET A N 1
ATOM 629 C CA . MET A 1 83 ? -4.267 -7.903 3.440 1.00 65.38 83 MET A CA 1
ATOM 630 C C . MET A 1 83 ? -4.190 -8.373 4.897 1.00 65.38 83 MET A C 1
ATOM 632 O O . MET A 1 83 ? -5.184 -8.283 5.618 1.00 65.38 83 MET A O 1
ATOM 636 N N . GLY A 1 84 ? -3.015 -8.800 5.370 1.00 63.06 84 GLY A N 1
ATOM 637 C CA . GLY A 1 84 ? -2.843 -9.163 6.778 1.00 63.06 84 GLY A CA 1
ATOM 638 C C . GLY A 1 84 ? -3.020 -7.959 7.715 1.00 63.06 84 GLY A C 1
ATOM 639 O O . GLY A 1 84 ? -3.614 -8.091 8.786 1.00 63.06 84 GLY A O 1
ATOM 640 N N . ALA A 1 85 ? -2.566 -6.772 7.295 1.00 61.84 85 ALA A N 1
ATOM 641 C CA . ALA A 1 85 ? -2.678 -5.547 8.086 1.00 61.84 85 ALA A CA 1
ATOM 642 C C . ALA A 1 85 ? -4.125 -5.049 8.132 1.00 61.84 85 ALA A C 1
ATOM 644 O O . ALA A 1 85 ? -4.615 -4.676 9.197 1.00 61.84 85 ALA A O 1
ATOM 645 N N . ALA A 1 86 ? -4.834 -5.110 7.003 1.00 60.59 86 ALA A N 1
ATOM 646 C CA . ALA A 1 86 ? -6.248 -4.771 6.912 1.00 60.59 86 ALA A CA 1
ATOM 647 C C . ALA A 1 86 ? -7.108 -5.697 7.783 1.00 60.59 86 ALA A C 1
ATOM 649 O O . ALA A 1 86 ? -7.986 -5.217 8.503 1.00 60.59 86 ALA A O 1
ATOM 650 N N . ASP A 1 87 ? -6.832 -7.003 7.778 1.00 65.62 87 ASP A N 1
ATOM 651 C CA . ASP A 1 87 ? -7.601 -7.981 8.549 1.00 65.62 87 ASP A CA 1
ATOM 652 C C . ASP A 1 87 ? -7.324 -7.885 10.063 1.00 65.62 87 ASP A C 1
ATOM 654 O O . ASP A 1 87 ? -8.229 -8.027 10.891 1.00 65.62 87 ASP A O 1
ATOM 658 N N . ALA A 1 88 ? -6.085 -7.571 10.453 1.00 61.38 88 ALA A N 1
ATOM 659 C CA . ALA A 1 88 ? -5.739 -7.257 11.840 1.00 61.38 88 ALA A CA 1
ATOM 660 C C . ALA A 1 88 ? -6.352 -5.917 12.299 1.00 61.38 88 ALA A C 1
ATOM 662 O O . ALA A 1 88 ? -6.936 -5.837 13.384 1.00 61.38 88 ALA A O 1
ATOM 663 N N . ASN A 1 89 ? -6.325 -4.883 11.451 1.00 60.84 89 ASN A N 1
ATOM 664 C CA . ASN A 1 89 ? -6.939 -3.587 11.741 1.00 60.84 89 ASN A CA 1
ATOM 665 C C . ASN A 1 89 ? -8.467 -3.699 11.893 1.00 60.84 89 ASN A C 1
ATOM 667 O O . ASN A 1 89 ? -9.037 -3.165 12.843 1.00 60.84 89 ASN A O 1
ATOM 671 N N . ARG A 1 90 ? -9.142 -4.475 11.031 1.00 65.81 90 ARG A N 1
ATOM 672 C CA . ARG A 1 90 ? -10.592 -4.737 11.117 1.00 65.81 90 ARG A CA 1
ATOM 673 C C . ARG A 1 90 ? -10.968 -5.396 12.447 1.00 65.81 90 ARG A C 1
ATOM 675 O O . ARG A 1 90 ? -11.941 -4.997 13.094 1.00 65.81 90 ARG A O 1
ATOM 682 N N . ARG A 1 91 ? -10.180 -6.388 12.876 1.00 66.31 91 ARG A N 1
ATOM 683 C CA . ARG A 1 91 ? -10.360 -7.082 14.161 1.00 66.31 91 ARG A CA 1
ATOM 684 C C . ARG A 1 91 ? -10.129 -6.155 15.358 1.00 66.31 91 ARG A C 1
ATOM 686 O O . ARG A 1 91 ? -10.879 -6.246 16.333 1.00 66.31 91 ARG A O 1
ATOM 693 N N . ASN A 1 92 ? -9.163 -5.240 15.268 1.00 60.53 92 ASN A N 1
ATOM 694 C CA . ASN A 1 92 ? -8.917 -4.211 16.282 1.00 60.53 92 ASN A CA 1
ATOM 695 C C . ASN A 1 92 ? -10.040 -3.186 16.384 1.00 60.53 92 ASN A C 1
ATOM 697 O O . ASN A 1 92 ? -10.493 -2.889 17.487 1.00 60.53 92 ASN A O 1
ATOM 701 N N . PHE A 1 93 ? -10.557 -2.714 15.254 1.00 69.44 93 PHE A N 1
ATOM 702 C CA . PHE A 1 93 ? -11.628 -1.721 15.227 1.00 69.44 93 PHE A CA 1
ATOM 703 C C . PHE A 1 93 ? -12.918 -2.240 15.888 1.00 69.44 93 PHE A C 1
ATOM 705 O O . PHE A 1 93 ? -13.542 -1.553 16.695 1.00 69.44 93 PHE A O 1
ATOM 712 N N . LEU A 1 94 ? -13.282 -3.500 15.620 1.00 68.62 94 LEU A N 1
ATOM 713 C CA . LEU A 1 94 ? -14.427 -4.161 16.261 1.00 68.62 94 LEU A CA 1
ATOM 714 C C . LEU A 1 94 ? -14.209 -4.426 17.758 1.00 68.62 94 LEU A C 1
ATOM 716 O O . LEU A 1 94 ? -15.171 -4.480 18.528 1.00 68.62 94 LEU A O 1
ATOM 720 N N . ALA A 1 95 ? -12.968 -4.659 18.187 1.00 62.25 95 ALA A N 1
ATOM 721 C CA . ALA A 1 95 ? -12.639 -4.807 19.602 1.00 62.25 95 ALA A CA 1
ATOM 722 C C . ALA A 1 95 ? -12.737 -3.463 20.336 1.00 62.25 95 ALA A C 1
ATOM 724 O O . ALA A 1 95 ? -13.388 -3.399 21.375 1.00 62.25 95 ALA A O 1
ATOM 725 N N . LEU A 1 96 ? -12.197 -2.392 19.747 1.00 68.50 96 LEU A N 1
ATOM 726 C CA . LEU A 1 96 ? -12.262 -1.032 20.280 1.00 68.50 96 LEU A CA 1
ATOM 727 C C . LEU A 1 96 ? -13.712 -0.551 20.439 1.00 68.50 96 LEU A C 1
ATOM 729 O O . LEU A 1 96 ? -14.085 -0.082 21.510 1.00 68.50 96 LEU A O 1
ATOM 733 N N . ALA A 1 97 ? -14.559 -0.762 19.424 1.00 68.25 97 ALA A N 1
ATOM 734 C CA . ALA A 1 97 ? -15.975 -0.391 19.478 1.00 68.25 97 ALA A CA 1
ATOM 735 C C . ALA A 1 97 ? -16.739 -1.100 20.615 1.00 68.25 97 ALA A C 1
ATOM 737 O O . ALA A 1 97 ? -17.551 -0.483 21.305 1.00 68.25 97 ALA A O 1
ATOM 738 N N . ARG A 1 98 ? -16.452 -2.389 20.855 1.00 68.62 98 ARG A N 1
ATOM 739 C CA . ARG A 1 98 ? -17.030 -3.142 21.984 1.00 68.62 98 ARG A CA 1
ATOM 740 C C . ARG A 1 98 ? -16.490 -2.668 23.330 1.00 68.62 98 ARG A C 1
ATOM 742 O O . ARG A 1 98 ? -17.261 -2.560 24.280 1.00 68.62 98 ARG A O 1
ATOM 749 N N . LEU A 1 99 ? -15.196 -2.354 23.407 1.00 67.25 99 LEU A N 1
ATOM 750 C CA . LEU A 1 99 ? -14.573 -1.850 24.627 1.00 67.25 99 LEU A CA 1
ATOM 751 C C . LEU A 1 99 ? -15.167 -0.504 25.052 1.00 67.25 99 LEU A C 1
ATOM 753 O O . LEU A 1 99 ? -15.525 -0.338 26.214 1.00 67.25 99 LEU A O 1
ATOM 757 N N . SER A 1 100 ? -15.329 0.431 24.110 1.00 67.00 100 SER A N 1
ATOM 758 C CA . SER A 1 100 ? -15.932 1.743 24.369 1.00 67.00 100 SER A CA 1
ATOM 759 C C . SER A 1 100 ? -17.380 1.634 24.855 1.00 67.00 100 SER A C 1
ATOM 761 O O . SER A 1 100 ? -17.770 2.383 25.748 1.00 67.00 100 SER A O 1
ATOM 763 N N . GLY A 1 101 ? -18.156 0.677 24.330 1.00 66.56 101 GLY A N 1
ATOM 764 C CA . GLY A 1 101 ? -19.506 0.383 24.825 1.00 66.56 101 GLY A CA 1
ATOM 765 C C . GLY A 1 101 ? -19.499 -0.124 26.270 1.00 66.56 101 GLY A C 1
ATOM 766 O O . GLY A 1 101 ? -20.167 0.446 27.130 1.00 66.56 101 GLY A O 1
ATOM 767 N N . HIS A 1 102 ? -18.666 -1.127 26.568 1.00 65.69 102 HIS A N 1
ATOM 768 C CA . HIS A 1 102 ? -18.532 -1.663 27.926 1.00 65.69 102 HIS A CA 1
ATOM 769 C C . HIS A 1 102 ? -18.006 -0.631 28.934 1.00 65.69 102 HIS A C 1
ATOM 771 O O . HIS A 1 102 ? -18.488 -0.584 30.064 1.00 65.69 102 HIS A O 1
ATOM 777 N N . PHE A 1 103 ? -17.059 0.222 28.540 1.00 64.19 103 PHE A N 1
ATOM 778 C CA . PHE A 1 103 ? -16.518 1.274 29.402 1.00 64.19 103 PHE A CA 1
ATOM 779 C C . PHE A 1 103 ? -17.570 2.346 29.730 1.00 64.19 103 PHE A C 1
ATOM 781 O O . PHE A 1 103 ? -17.668 2.783 30.876 1.00 64.19 103 PHE A O 1
ATOM 788 N N . LEU A 1 104 ? -18.404 2.729 28.755 1.00 66.06 104 LEU A N 1
ATOM 789 C CA . LEU A 1 104 ? -19.497 3.684 28.957 1.00 66.06 104 LEU A CA 1
ATOM 790 C C . LEU A 1 104 ? -20.592 3.122 29.878 1.00 66.06 104 LEU A C 1
ATOM 792 O O . LEU A 1 104 ? -21.082 3.835 30.757 1.00 66.06 104 LEU A O 1
ATOM 796 N N . ASP A 1 105 ? -20.941 1.846 29.717 1.00 66.56 105 ASP A N 1
ATOM 797 C CA . ASP A 1 105 ? -21.918 1.168 30.576 1.00 66.56 105 ASP A CA 1
ATOM 798 C C . ASP A 1 105 ? -21.396 1.003 32.013 1.00 66.56 105 ASP A C 1
ATOM 800 O O . ASP A 1 105 ? -22.136 1.224 32.976 1.00 66.56 105 ASP A O 1
ATOM 804 N N . ARG A 1 106 ? -20.102 0.699 32.186 1.00 62.81 106 ARG A N 1
ATOM 805 C CA . ARG A 1 106 ? -19.449 0.619 33.505 1.00 62.81 106 ARG A CA 1
ATOM 806 C C . ARG A 1 106 ? -19.331 1.996 34.173 1.00 62.81 106 ARG A C 1
ATOM 808 O O . ARG A 1 106 ? -19.594 2.097 35.370 1.00 62.81 106 ARG A O 1
ATOM 815 N N . LEU A 1 107 ? -19.033 3.064 33.422 1.00 62.81 107 LEU A N 1
ATOM 816 C CA . LEU A 1 107 ? -19.047 4.447 33.929 1.00 62.81 107 LEU A CA 1
ATOM 817 C C . LEU A 1 107 ? -20.435 4.867 34.431 1.00 62.81 107 LEU A C 1
ATOM 819 O O . LEU A 1 107 ? -20.540 5.490 35.486 1.00 62.81 107 LEU A O 1
ATOM 823 N N . ARG A 1 108 ? -21.500 4.480 33.719 1.00 62.88 108 ARG A N 1
ATOM 824 C CA . ARG A 1 108 ? -22.892 4.720 34.140 1.00 62.88 108 ARG A CA 1
ATOM 825 C C . ARG A 1 108 ? -23.300 3.899 35.370 1.00 62.88 108 ARG A C 1
ATOM 827 O O . ARG A 1 108 ? -24.149 4.349 36.129 1.00 62.88 108 ARG A O 1
ATOM 834 N N . GLY A 1 109 ? -22.683 2.735 35.591 1.00 62.78 109 GLY A N 1
ATOM 835 C CA . GLY A 1 109 ? -22.906 1.860 36.753 1.00 62.78 109 GLY A CA 1
ATOM 836 C C . GLY A 1 109 ? -21.916 2.036 37.916 1.00 62.78 109 GLY A C 1
ATOM 837 O O . GLY A 1 109 ? -21.960 1.254 38.871 1.00 62.78 109 GLY A O 1
ATOM 838 N N . MET A 1 110 ? -21.010 3.025 37.862 1.00 59.44 110 MET A N 1
ATOM 839 C CA . MET A 1 110 ? -19.925 3.187 38.846 1.00 59.44 110 MET A CA 1
ATOM 840 C C . MET A 1 110 ? -20.417 3.378 40.281 1.00 59.44 110 MET A C 1
ATOM 842 O O . MET A 1 110 ? -19.765 2.921 41.219 1.00 59.44 110 MET A O 1
ATOM 846 N N . GLU A 1 111 ? -21.559 4.036 40.461 1.00 56.22 111 GLU A N 1
ATOM 847 C CA . GLU A 1 111 ? -22.150 4.263 41.779 1.00 56.22 111 GLU A CA 1
ATOM 848 C C . GLU A 1 111 ? -22.558 2.932 42.431 1.00 56.22 111 GLU A C 1
ATOM 850 O O . GLU A 1 111 ? -22.247 2.677 43.594 1.00 56.22 111 GLU A O 1
ATOM 855 N N . THR A 1 112 ? -23.116 2.008 41.643 1.00 61.69 112 THR A N 1
ATOM 856 C CA . THR A 1 112 ? -23.458 0.648 42.076 1.00 61.69 112 THR A CA 1
ATOM 857 C C . THR A 1 112 ? -22.204 -0.190 42.349 1.00 61.69 112 THR A C 1
ATOM 859 O O . THR A 1 112 ? -22.119 -0.858 43.377 1.00 61.69 112 THR A O 1
ATOM 862 N N . LEU A 1 113 ? -21.183 -0.124 41.486 1.00 59.72 113 LEU A N 1
ATOM 863 C CA . LEU A 1 113 ? -19.927 -0.874 41.666 1.00 59.72 113 LEU A CA 1
ATOM 864 C C . LEU A 1 113 ? -19.151 -0.459 42.928 1.00 59.72 113 LEU A C 1
ATOM 866 O O . LEU A 1 113 ? -18.554 -1.316 43.589 1.00 59.72 113 LEU A O 1
ATOM 870 N N . ARG A 1 114 ? -19.191 0.831 43.291 1.00 56.12 114 ARG A N 1
ATOM 871 C CA . ARG A 1 114 ? -18.609 1.351 44.540 1.00 56.12 114 ARG A CA 1
ATOM 872 C C . ARG A 1 114 ? -19.343 0.840 45.779 1.00 56.12 114 ARG A C 1
ATOM 874 O O . ARG A 1 114 ? -18.682 0.456 46.739 1.00 56.12 114 ARG A O 1
ATOM 881 N N . ILE A 1 115 ? -20.676 0.785 45.740 1.00 62.56 115 ILE A N 1
ATOM 882 C CA . ILE A 1 115 ? -21.513 0.302 46.854 1.00 62.56 115 ILE A CA 1
ATOM 883 C C . ILE A 1 115 ? -21.262 -1.189 47.148 1.00 62.56 115 ILE A C 1
ATOM 885 O O . ILE A 1 115 ? -21.269 -1.593 48.307 1.00 62.56 115 ILE A O 1
ATOM 889 N N . PHE A 1 116 ? -20.974 -2.003 46.126 1.00 69.69 116 PHE A N 1
ATOM 890 C CA . PHE A 1 116 ? -20.696 -3.440 46.280 1.00 69.69 116 PHE A CA 1
ATOM 891 C C . PHE A 1 116 ? -19.208 -3.798 46.486 1.00 69.69 116 PHE A C 1
ATOM 893 O O . PHE A 1 116 ? -18.876 -4.982 46.551 1.00 69.69 116 PHE A O 1
ATOM 900 N N . GLY A 1 117 ? -18.300 -2.817 46.576 1.00 66.12 117 GLY A N 1
ATOM 901 C CA . GLY A 1 117 ? -16.884 -3.051 46.901 1.00 66.12 117 GLY A CA 1
ATOM 902 C C . GLY A 1 117 ? -16.060 -3.788 45.832 1.00 66.12 117 GLY A C 1
ATOM 903 O O . GLY A 1 117 ? -15.039 -4.384 46.160 1.00 66.12 117 GLY A O 1
ATOM 904 N N . ARG A 1 118 ? -16.465 -3.767 44.551 1.00 68.06 118 ARG A N 1
ATOM 905 C CA . ARG A 1 118 ? -15.803 -4.530 43.461 1.00 68.06 118 ARG A CA 1
ATOM 906 C C . ARG A 1 118 ? -14.806 -3.738 42.601 1.00 68.06 118 ARG A C 1
ATOM 908 O O . ARG A 1 118 ? -14.480 -4.157 41.494 1.00 68.06 118 ARG A O 1
ATOM 915 N N . GLY A 1 119 ? -14.292 -2.619 43.109 1.00 69.19 119 GLY A N 1
ATOM 916 C CA . GLY A 1 119 ? -13.393 -1.728 42.363 1.00 69.19 119 GLY A CA 1
ATOM 917 C C . GLY A 1 119 ? -12.108 -2.390 41.844 1.00 69.19 119 GLY A C 1
ATOM 918 O O . GLY A 1 119 ? -11.728 -2.144 40.706 1.00 69.19 119 GLY A O 1
ATOM 919 N N . GLU A 1 120 ? -11.462 -3.268 42.618 1.00 74.56 120 GLU A N 1
ATOM 920 C CA . GLU A 1 120 ? -10.227 -3.932 42.162 1.00 74.56 120 GLU A CA 1
ATOM 921 C C . GLU A 1 120 ? -10.454 -4.945 41.034 1.00 74.56 120 GLU A C 1
ATOM 923 O O . GLU A 1 120 ? -9.680 -4.986 40.080 1.00 74.56 120 GLU A O 1
ATOM 928 N N . ALA A 1 121 ? -11.541 -5.720 41.094 1.00 74.94 121 ALA A N 1
ATOM 929 C CA . ALA A 1 121 ? -11.890 -6.664 40.030 1.00 74.94 121 ALA A CA 1
ATOM 930 C C . ALA A 1 121 ? -12.165 -5.940 38.697 1.00 74.94 121 ALA A C 1
ATOM 932 O O . ALA A 1 121 ? -11.859 -6.449 37.620 1.00 74.94 121 ALA A O 1
ATOM 933 N N . GLU A 1 122 ? -12.713 -4.728 38.779 1.00 71.44 122 GLU A N 1
ATOM 934 C CA . GLU A 1 122 ? -12.966 -3.859 37.634 1.00 71.44 122 GLU A CA 1
ATOM 935 C C . GLU A 1 122 ? -11.664 -3.284 37.045 1.00 71.44 122 GLU A C 1
ATOM 937 O O . GLU A 1 122 ? -11.479 -3.289 35.827 1.00 71.44 122 GLU A O 1
ATOM 942 N N . ILE A 1 123 ? -10.727 -2.857 37.901 1.00 77.56 123 ILE A N 1
ATOM 943 C CA . ILE A 1 123 ? -9.393 -2.387 37.487 1.00 77.56 123 ILE A CA 1
ATOM 944 C C . ILE A 1 123 ? -8.628 -3.494 36.753 1.00 77.56 123 ILE A C 1
ATOM 946 O O . ILE A 1 123 ? -8.037 -3.232 35.703 1.00 77.56 123 ILE A O 1
ATOM 950 N N . GLU A 1 124 ? -8.666 -4.730 37.255 1.00 82.12 124 GLU A N 1
ATOM 951 C CA . GLU A 1 124 ? -7.985 -5.856 36.608 1.00 82.12 124 GLU A CA 1
ATOM 952 C C . GLU A 1 124 ? -8.630 -6.217 35.259 1.00 82.12 124 GLU A C 1
ATOM 954 O O . GLU A 1 124 ? -7.932 -6.478 34.278 1.00 82.12 124 GLU A O 1
ATOM 959 N N . SER A 1 125 ? -9.960 -6.116 35.155 1.00 77.44 125 SER A N 1
ATOM 960 C CA . SER A 1 125 ? -10.671 -6.275 33.880 1.00 77.44 125 SER A CA 1
ATOM 961 C C . SER A 1 125 ? -10.255 -5.219 32.849 1.00 77.44 125 SER A C 1
ATOM 963 O O . SER A 1 125 ? -10.064 -5.554 31.679 1.00 77.44 125 SER A O 1
ATOM 965 N N . ILE A 1 126 ? -10.102 -3.954 33.258 1.00 75.94 126 ILE A N 1
ATOM 966 C CA . ILE A 1 126 ? -9.646 -2.870 32.370 1.00 75.94 126 ILE A CA 1
ATOM 967 C C . ILE A 1 126 ? -8.182 -3.080 31.967 1.00 75.94 126 ILE A C 1
ATOM 969 O O . ILE A 1 126 ? -7.826 -2.854 30.806 1.00 75.94 126 ILE A O 1
ATOM 973 N N . ARG A 1 127 ? -7.332 -3.540 32.894 1.00 82.00 127 ARG A N 1
ATOM 974 C CA . ARG A 1 127 ? -5.927 -3.858 32.614 1.00 82.00 127 ARG A CA 1
ATOM 975 C C . ARG A 1 127 ? -5.811 -4.964 31.567 1.00 82.00 127 ARG A C 1
ATOM 977 O O . ARG A 1 127 ? -5.102 -4.774 30.584 1.00 82.00 127 ARG A O 1
ATOM 984 N N . SER A 1 128 ? -6.544 -6.066 31.733 1.00 81.69 128 SER A N 1
ATOM 985 C CA . SER A 1 128 ? -6.558 -7.174 30.768 1.00 81.69 128 SER A CA 1
ATOM 986 C C . SER A 1 128 ? -7.039 -6.720 29.386 1.00 81.69 128 SER A C 1
ATOM 988 O O . SER A 1 128 ? -6.373 -6.985 28.388 1.00 81.69 128 SER A O 1
ATOM 990 N N . ALA A 1 129 ? -8.123 -5.945 29.325 1.00 76.00 129 ALA A N 1
ATOM 991 C CA . ALA A 1 129 ? -8.611 -5.361 28.077 1.00 76.00 129 ALA A CA 1
ATOM 992 C C . ALA A 1 129 ? -7.588 -4.433 27.390 1.00 76.00 129 ALA A C 1
ATOM 994 O O . ALA A 1 129 ? -7.453 -4.446 26.164 1.00 76.00 129 ALA A O 1
ATOM 995 N N . SER A 1 130 ? -6.869 -3.624 28.171 1.00 78.81 130 SER A N 1
ATOM 996 C CA . SER A 1 130 ? -5.837 -2.715 27.655 1.00 78.81 130 SER A CA 1
ATOM 997 C C . SER A 1 130 ? -4.632 -3.482 27.108 1.00 78.81 130 SER A C 1
ATOM 999 O O . SER A 1 130 ? -4.076 -3.109 26.076 1.00 78.81 130 SER A O 1
ATOM 1001 N N . GLU A 1 131 ? -4.247 -4.572 27.771 1.00 89.00 131 GLU A N 1
ATOM 1002 C CA . GLU A 1 131 ? -3.135 -5.422 27.351 1.00 89.00 131 GLU A CA 1
ATOM 1003 C C . GLU A 1 131 ? -3.461 -6.190 26.062 1.00 89.00 131 GLU A C 1
ATOM 1005 O O . GLU A 1 131 ? -2.649 -6.209 25.136 1.00 89.00 131 GLU A O 1
ATOM 1010 N N . ASP A 1 132 ? -4.683 -6.713 25.937 1.00 80.38 132 ASP A N 1
ATOM 1011 C CA . ASP A 1 132 ? -5.183 -7.310 24.694 1.00 80.38 132 ASP A CA 1
ATOM 1012 C C . ASP A 1 132 ? -5.150 -6.306 23.530 1.00 80.38 132 ASP A C 1
ATOM 1014 O O . ASP A 1 132 ? -4.720 -6.633 22.420 1.00 80.38 132 ASP A O 1
ATOM 1018 N N . PHE A 1 133 ? -5.570 -5.059 23.772 1.00 73.19 133 PHE A N 1
ATOM 1019 C CA . PHE A 1 133 ? -5.502 -3.997 22.766 1.00 73.19 133 PHE A CA 1
ATOM 1020 C C . PHE A 1 133 ? -4.053 -3.661 22.380 1.00 73.19 133 PHE A C 1
ATOM 1022 O O . PHE A 1 133 ? -3.742 -3.510 21.192 1.00 73.19 133 PHE A O 1
ATOM 1029 N N . ARG A 1 134 ? -3.146 -3.594 23.364 1.00 87.94 134 ARG A N 1
ATOM 1030 C CA . ARG A 1 134 ? -1.712 -3.364 23.142 1.00 87.94 134 ARG A CA 1
ATOM 1031 C C . ARG A 1 134 ? -1.109 -4.455 22.259 1.00 87.94 134 ARG A C 1
ATOM 1033 O O . ARG A 1 134 ? -0.436 -4.129 21.282 1.00 87.94 134 ARG A O 1
ATOM 1040 N N . GLN A 1 135 ? -1.369 -5.728 22.558 1.00 85.81 135 GLN A N 1
ATOM 1041 C CA . GLN A 1 135 ? -0.832 -6.859 21.793 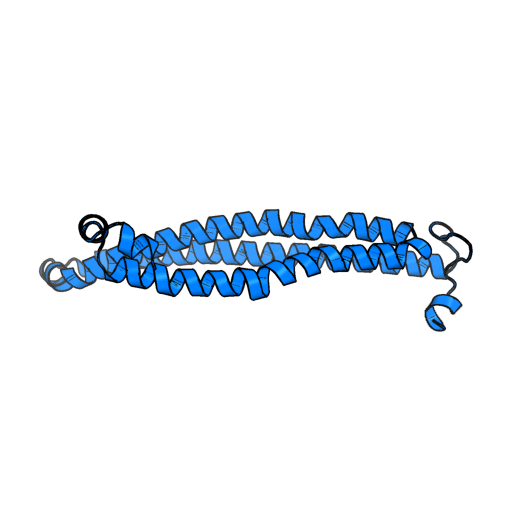1.00 85.81 135 GLN A CA 1
ATOM 1042 C C . GLN A 1 135 ? -1.284 -6.824 20.335 1.00 85.81 135 GLN A C 1
ATOM 1044 O O . GLN A 1 135 ? -0.452 -6.859 19.427 1.00 85.81 135 GLN A O 1
ATOM 1049 N N . ARG A 1 136 ? -2.583 -6.647 20.094 1.00 77.12 136 ARG A N 1
ATOM 1050 C CA . ARG A 1 136 ? -3.109 -6.593 18.726 1.00 77.12 136 ARG A CA 1
ATOM 1051 C C . ARG A 1 136 ? -2.645 -5.357 17.957 1.00 77.12 136 ARG A C 1
ATOM 1053 O O . ARG A 1 136 ? -2.506 -5.410 16.738 1.00 77.12 136 ARG A O 1
ATOM 1060 N N . THR A 1 137 ? -2.412 -4.236 18.638 1.00 79.12 137 THR A N 1
ATOM 1061 C CA . THR A 1 137 ? -1.809 -3.049 18.013 1.00 79.12 137 THR A CA 1
ATOM 1062 C C . THR A 1 137 ? -0.372 -3.347 17.583 1.00 79.12 137 THR A C 1
ATOM 1064 O O . THR A 1 137 ? 0.013 -3.051 16.452 1.00 79.12 137 THR A O 1
ATOM 1067 N N . MET A 1 138 ? 0.411 -4.003 18.446 1.00 87.81 138 MET A N 1
ATOM 1068 C CA . MET A 1 138 ? 1.783 -4.408 18.128 1.00 87.81 138 MET A CA 1
ATOM 1069 C C . MET A 1 138 ? 1.855 -5.412 16.971 1.00 87.81 138 MET A C 1
ATOM 1071 O O . MET A 1 138 ? 2.792 -5.338 16.179 1.00 87.81 138 MET A O 1
ATOM 1075 N N . GLU A 1 139 ? 0.879 -6.312 16.820 1.00 78.38 139 GLU A N 1
ATOM 1076 C CA . GLU A 1 139 ? 0.793 -7.220 15.664 1.00 78.38 139 GLU A CA 1
ATOM 1077 C C . GLU A 1 139 ? 0.626 -6.463 14.339 1.00 78.38 139 GLU A C 1
ATOM 1079 O O . GLU A 1 139 ? 1.337 -6.753 13.374 1.00 78.38 139 GLU A O 1
ATOM 1084 N N . VAL A 1 140 ? -0.253 -5.454 14.303 1.00 76.06 140 VAL A N 1
ATOM 1085 C CA . VAL A 1 140 ? -0.439 -4.592 13.121 1.00 76.06 140 VAL A CA 1
ATOM 1086 C C . VAL A 1 140 ? 0.852 -3.842 12.795 1.00 76.06 140 VAL A C 1
ATOM 1088 O O . VAL A 1 140 ? 1.291 -3.848 11.644 1.00 76.06 140 VAL A O 1
ATOM 1091 N N . LEU A 1 141 ? 1.491 -3.237 13.804 1.00 82.94 141 LEU A N 1
ATOM 1092 C CA . LEU A 1 141 ? 2.748 -2.507 13.618 1.00 82.94 141 LEU A CA 1
ATOM 1093 C C . LEU A 1 141 ? 3.864 -3.424 13.110 1.00 82.94 141 LEU A C 1
ATOM 1095 O O . LEU A 1 141 ? 4.566 -3.073 12.162 1.00 82.94 141 LEU A O 1
ATOM 1099 N N . ARG A 1 142 ? 4.004 -4.623 13.687 1.00 79.31 142 ARG A N 1
ATOM 1100 C CA . ARG A 1 142 ? 4.993 -5.620 13.256 1.00 79.31 142 ARG A CA 1
ATOM 1101 C C . ARG A 1 142 ? 4.806 -5.992 11.789 1.00 79.31 142 ARG A C 1
ATOM 1103 O O . ARG A 1 142 ? 5.790 -6.113 11.063 1.00 79.31 142 ARG A O 1
ATOM 1110 N N . LEU A 1 143 ? 3.563 -6.169 11.354 1.00 76.19 143 LEU A N 1
ATOM 1111 C CA . LEU A 1 143 ? 3.262 -6.511 9.972 1.00 76.19 143 LEU A CA 1
ATOM 1112 C C . LEU A 1 143 ? 3.564 -5.353 9.009 1.00 76.19 143 LEU A C 1
ATOM 1114 O O . LEU A 1 143 ? 4.154 -5.581 7.955 1.00 76.19 143 LEU A O 1
ATOM 1118 N N . ALA A 1 144 ? 3.243 -4.114 9.393 1.00 76.44 144 ALA A N 1
ATOM 1119 C CA . ALA A 1 144 ? 3.575 -2.925 8.608 1.00 76.44 144 ALA A CA 1
ATOM 1120 C C . ALA A 1 144 ? 5.096 -2.763 8.423 1.00 76.44 144 ALA A C 1
ATOM 1122 O O . ALA A 1 144 ? 5.567 -2.575 7.300 1.00 76.44 144 ALA A O 1
ATOM 1123 N N . PHE A 1 145 ? 5.876 -2.919 9.500 1.00 82.06 145 PHE A N 1
ATOM 1124 C CA . PHE A 1 145 ? 7.340 -2.876 9.427 1.00 82.06 145 PHE A CA 1
ATOM 1125 C C . PHE A 1 145 ? 7.918 -4.006 8.575 1.00 82.06 145 PHE A C 1
ATOM 1127 O O . PHE A 1 145 ? 8.827 -3.764 7.784 1.00 82.06 145 PHE A O 1
ATOM 1134 N N . LEU A 1 146 ? 7.377 -5.223 8.687 1.00 80.12 146 LEU A N 1
ATOM 1135 C CA . LEU A 1 146 ? 7.813 -6.348 7.862 1.00 80.12 146 LEU A CA 1
ATOM 1136 C C . LEU A 1 146 ? 7.544 -6.090 6.372 1.00 80.12 146 LEU A C 1
ATOM 1138 O O . LEU A 1 146 ? 8.408 -6.379 5.548 1.00 80.12 146 LEU A O 1
ATOM 1142 N N . SER A 1 147 ? 6.398 -5.483 6.030 1.00 71.62 147 SER A N 1
ATOM 1143 C CA . SER A 1 147 ? 6.103 -5.046 4.656 1.00 71.62 147 SER A CA 1
ATOM 1144 C C . SER A 1 147 ? 7.173 -4.119 4.111 1.00 71.62 147 SER A C 1
ATOM 1146 O O . SER A 1 147 ? 7.650 -4.311 2.994 1.00 71.62 147 SER A O 1
ATOM 1148 N N . SER A 1 148 ? 7.508 -3.096 4.900 1.00 79.50 148 SER A N 1
ATOM 1149 C CA . SER A 1 148 ? 8.446 -2.055 4.496 1.00 79.50 148 SER A CA 1
ATOM 1150 C C . SER A 1 148 ? 9.843 -2.634 4.335 1.00 79.50 148 SER A C 1
ATOM 1152 O O . SER A 1 148 ? 10.483 -2.408 3.316 1.00 79.50 148 SER A O 1
ATOM 1154 N N . GLY A 1 149 ? 10.281 -3.460 5.291 1.00 80.44 149 GLY A N 1
ATOM 1155 C CA . GLY A 1 149 ? 11.591 -4.105 5.233 1.00 80.44 149 GLY A CA 1
ATOM 1156 C C . GLY A 1 149 ? 11.750 -5.019 4.017 1.00 80.44 149 GLY A C 1
ATOM 1157 O O . GLY A 1 149 ? 12.785 -4.992 3.358 1.00 80.44 149 GLY A O 1
ATOM 1158 N N . ILE A 1 150 ? 10.714 -5.789 3.667 1.00 78.75 150 ILE A N 1
ATOM 1159 C CA . ILE A 1 150 ? 10.725 -6.626 2.457 1.00 78.75 150 ILE A CA 1
ATOM 1160 C C . ILE A 1 150 ? 10.803 -5.757 1.194 1.00 78.75 150 ILE A C 1
ATOM 1162 O O . ILE A 1 150 ? 11.578 -6.064 0.286 1.00 78.75 150 ILE A O 1
ATOM 1166 N N . LEU A 1 151 ? 10.036 -4.664 1.134 1.00 77.50 151 LEU A N 1
ATOM 1167 C CA . LEU A 1 151 ? 10.048 -3.749 -0.007 1.00 77.50 151 LEU A CA 1
ATOM 1168 C C . LEU A 1 151 ? 11.423 -3.094 -0.198 1.00 77.50 151 LEU A C 1
ATOM 1170 O O . LEU A 1 151 ? 11.948 -3.084 -1.313 1.00 77.50 151 LEU A O 1
ATOM 1174 N N . GLU A 1 152 ? 12.019 -2.583 0.878 1.00 82.62 152 GLU A N 1
ATOM 1175 C CA . GLU A 1 152 ? 13.358 -1.989 0.850 1.00 82.62 152 GLU A CA 1
ATOM 1176 C C . GLU A 1 152 ? 14.415 -3.006 0.417 1.00 82.62 152 GLU A C 1
ATOM 1178 O O . GLU A 1 152 ? 15.265 -2.692 -0.418 1.00 82.62 152 GLU A O 1
ATOM 1183 N N . PHE A 1 153 ? 14.322 -4.246 0.903 1.00 84.94 153 PHE A N 1
ATOM 1184 C CA . PHE A 1 153 ? 15.231 -5.322 0.522 1.00 84.94 153 PHE A CA 1
ATOM 1185 C C . PHE A 1 153 ? 15.188 -5.618 -0.985 1.00 84.94 153 PHE A C 1
ATOM 1187 O O . PHE A 1 153 ? 16.229 -5.605 -1.642 1.00 84.94 153 PHE A O 1
ATOM 1194 N N . PHE A 1 154 ? 14.001 -5.829 -1.566 1.00 80.19 154 PHE A N 1
ATOM 1195 C CA . PHE A 1 154 ? 13.880 -6.103 -3.005 1.00 80.19 154 PHE A CA 1
ATOM 1196 C C . PHE A 1 154 ? 14.226 -4.895 -3.873 1.00 80.19 154 PHE A C 1
ATOM 1198 O O . PHE A 1 154 ? 14.803 -5.064 -4.948 1.00 80.19 154 PHE A O 1
ATOM 1205 N N . THR A 1 155 ? 13.914 -3.684 -3.408 1.00 81.56 155 THR A N 1
ATOM 1206 C CA . THR A 1 155 ? 14.298 -2.446 -4.096 1.00 81.56 155 THR A CA 1
ATOM 1207 C C . THR A 1 155 ? 15.819 -2.326 -4.152 1.00 81.56 155 THR A C 1
ATOM 1209 O O . THR A 1 155 ? 16.385 -2.153 -5.230 1.00 81.56 155 THR A O 1
ATOM 1212 N N . SER A 1 156 ? 16.491 -2.506 -3.012 1.00 89.94 156 SER A N 1
ATOM 1213 C CA . SER A 1 156 ? 17.953 -2.486 -2.924 1.00 89.94 156 SER A CA 1
ATOM 1214 C C . SER A 1 156 ? 18.591 -3.572 -3.794 1.00 89.94 156 SER A C 1
ATOM 1216 O O . SER A 1 156 ? 19.502 -3.279 -4.568 1.00 89.94 156 SER A O 1
ATOM 1218 N N . LEU A 1 157 ? 18.063 -4.801 -3.748 1.00 83.94 157 LEU A N 1
ATOM 1219 C CA . LEU A 1 157 ? 18.552 -5.915 -4.561 1.00 83.94 157 LEU A CA 1
ATOM 1220 C C . LEU A 1 157 ? 18.384 -5.652 -6.064 1.00 83.94 157 LEU A C 1
ATOM 1222 O O . LEU A 1 157 ? 19.300 -5.917 -6.839 1.00 83.94 157 LEU A O 1
ATOM 1226 N N . SER A 1 158 ? 17.244 -5.096 -6.479 1.00 79.06 158 SER A N 1
ATOM 1227 C CA . SER A 1 158 ? 16.979 -4.767 -7.885 1.00 79.06 158 SER A CA 1
ATOM 1228 C C . SER A 1 158 ? 17.939 -3.691 -8.393 1.00 79.06 158 SER A C 1
ATOM 1230 O O . SER A 1 158 ? 18.543 -3.862 -9.450 1.00 79.06 158 SER A O 1
ATOM 1232 N N . ILE A 1 159 ? 18.146 -2.620 -7.616 1.00 87.19 159 ILE A N 1
ATOM 1233 C CA . ILE A 1 159 ? 19.112 -1.560 -7.942 1.00 87.19 159 ILE A CA 1
ATOM 1234 C C . ILE A 1 159 ? 20.527 -2.139 -8.045 1.00 87.19 159 ILE A C 1
ATOM 1236 O O . ILE A 1 159 ? 21.241 -1.835 -8.998 1.00 87.19 159 ILE A O 1
ATOM 1240 N N . ALA A 1 160 ? 20.924 -3.001 -7.105 1.00 90.19 160 ALA A N 1
ATOM 1241 C CA . ALA A 1 160 ? 22.239 -3.633 -7.112 1.00 90.19 160 ALA A CA 1
ATOM 1242 C C . ALA A 1 160 ? 22.454 -4.506 -8.357 1.00 90.19 160 ALA A C 1
ATOM 1244 O O . ALA A 1 160 ? 23.485 -4.383 -9.013 1.00 90.19 160 ALA A O 1
ATOM 1245 N N . LEU A 1 161 ? 21.477 -5.342 -8.725 1.00 83.62 161 LEU A N 1
ATOM 1246 C CA . LEU A 1 161 ? 21.555 -6.181 -9.926 1.00 83.62 161 LEU A CA 1
ATOM 1247 C C . LEU A 1 161 ? 21.659 -5.346 -11.206 1.00 83.62 161 LEU A C 1
ATOM 1249 O O . LEU A 1 161 ? 22.492 -5.642 -12.060 1.00 83.62 161 LEU A O 1
ATOM 1253 N N . VAL A 1 162 ? 20.858 -4.283 -11.319 1.00 77.75 162 VAL A N 1
ATOM 1254 C CA . VAL A 1 162 ? 20.907 -3.353 -12.457 1.00 77.75 162 VAL A CA 1
ATOM 1255 C C . VAL A 1 162 ? 22.264 -2.647 -12.527 1.00 77.75 162 VAL A C 1
ATOM 1257 O O . VAL A 1 162 ? 22.864 -2.582 -13.598 1.00 77.75 162 VAL A O 1
ATOM 1260 N N . ALA A 1 163 ? 22.789 -2.173 -11.396 1.00 84.88 163 ALA A N 1
ATOM 1261 C CA . ALA A 1 163 ? 24.093 -1.517 -11.332 1.00 84.88 163 ALA A CA 1
ATOM 1262 C C . ALA A 1 163 ? 25.243 -2.466 -11.705 1.00 84.88 163 ALA A C 1
ATOM 1264 O O . ALA A 1 163 ? 26.133 -2.080 -12.459 1.00 84.88 163 ALA A O 1
ATOM 1265 N N . VAL A 1 164 ? 25.209 -3.712 -11.223 1.00 86.19 164 VAL A N 1
ATOM 1266 C CA . VAL A 1 164 ? 26.184 -4.752 -11.584 1.00 86.19 164 VAL A CA 1
ATOM 1267 C C . VAL A 1 164 ? 26.111 -5.052 -13.081 1.00 86.19 164 VAL A C 1
ATOM 1269 O O . VAL A 1 164 ? 27.143 -5.055 -13.746 1.00 86.19 164 VAL A O 1
ATOM 1272 N N . TYR A 1 165 ? 24.907 -5.231 -13.629 1.00 78.38 165 TYR A N 1
ATOM 1273 C CA . TYR A 1 165 ? 24.709 -5.470 -15.057 1.00 78.38 165 TYR A CA 1
ATOM 1274 C C . TYR A 1 165 ? 25.282 -4.336 -15.917 1.00 78.38 165 TYR A C 1
ATOM 1276 O O . TYR A 1 165 ? 26.100 -4.594 -16.799 1.00 78.38 165 TYR A O 1
ATOM 1284 N N . PHE A 1 166 ? 24.924 -3.080 -15.628 1.00 74.31 166 PHE A N 1
ATOM 1285 C CA . PHE A 1 166 ? 25.466 -1.932 -16.358 1.00 74.31 166 PHE A CA 1
ATOM 1286 C C . PHE A 1 166 ? 26.976 -1.775 -16.152 1.00 74.31 166 PHE A C 1
ATOM 1288 O O . PHE A 1 166 ? 27.677 -1.453 -17.103 1.00 74.31 166 PHE A O 1
ATOM 1295 N N . GLY A 1 167 ? 27.500 -2.053 -14.955 1.00 78.75 167 GLY A N 1
ATOM 1296 C CA . GLY A 1 167 ? 28.936 -2.008 -14.673 1.00 78.75 167 GLY A CA 1
ATOM 1297 C C . GLY A 1 167 ? 29.743 -2.989 -15.528 1.00 78.75 167 GLY A C 1
ATOM 1298 O O . GLY A 1 167 ? 30.723 -2.593 -16.156 1.00 78.75 167 GLY A O 1
ATOM 1299 N N . PHE A 1 168 ? 29.310 -4.250 -15.607 1.00 79.25 168 PHE A N 1
ATOM 1300 C CA . PHE A 1 168 ? 29.959 -5.260 -16.451 1.00 79.25 168 PHE A CA 1
ATOM 1301 C C . PHE A 1 168 ? 29.717 -5.033 -17.949 1.00 79.25 168 PHE A C 1
ATOM 1303 O O . PHE A 1 168 ? 30.616 -5.279 -18.752 1.00 79.25 168 PHE A O 1
ATOM 1310 N N . SER A 1 169 ? 28.543 -4.520 -18.332 1.00 71.62 169 SER A N 1
ATOM 1311 C CA . SER A 1 169 ? 28.262 -4.148 -19.722 1.00 71.62 169 SER A CA 1
ATOM 1312 C C . SER A 1 169 ? 29.150 -2.984 -20.185 1.00 71.62 169 SER A C 1
ATOM 1314 O O . SER A 1 169 ? 29.744 -3.064 -21.256 1.00 71.62 169 SER A O 1
ATOM 1316 N N . TYR A 1 170 ? 29.368 -1.967 -19.341 1.00 71.25 170 TYR A N 1
ATOM 1317 C CA . TYR A 1 170 ? 30.283 -0.857 -19.635 1.00 71.25 170 TYR A CA 1
ATOM 1318 C C . TYR A 1 170 ? 31.754 -1.266 -19.743 1.00 71.25 170 TYR A C 1
ATOM 1320 O O . TYR A 1 170 ? 32.514 -0.607 -20.455 1.00 71.25 170 TYR A O 1
ATOM 1328 N N . LEU A 1 171 ? 32.156 -2.331 -19.046 1.00 77.12 171 LEU A N 1
ATOM 1329 C CA . LEU A 1 171 ? 33.499 -2.911 -19.138 1.00 77.12 171 LEU A CA 1
ATOM 1330 C C . LEU A 1 171 ? 33.697 -3.767 -20.401 1.00 77.12 171 LEU A C 1
ATOM 1332 O O . LEU A 1 171 ? 34.823 -4.174 -20.672 1.00 77.12 171 LEU A O 1
ATOM 1336 N N . GLY A 1 172 ? 32.637 -4.019 -21.179 1.00 68.25 172 GLY A N 1
ATOM 1337 C CA . GLY A 1 172 ? 32.689 -4.839 -22.392 1.00 68.25 172 GLY A CA 1
ATOM 1338 C C . GLY A 1 172 ? 32.711 -6.349 -22.135 1.00 68.25 172 GLY A C 1
ATOM 1339 O O . GLY A 1 172 ? 32.935 -7.109 -23.069 1.00 68.25 172 GLY A O 1
ATOM 1340 N N . GLU A 1 173 ? 32.469 -6.791 -20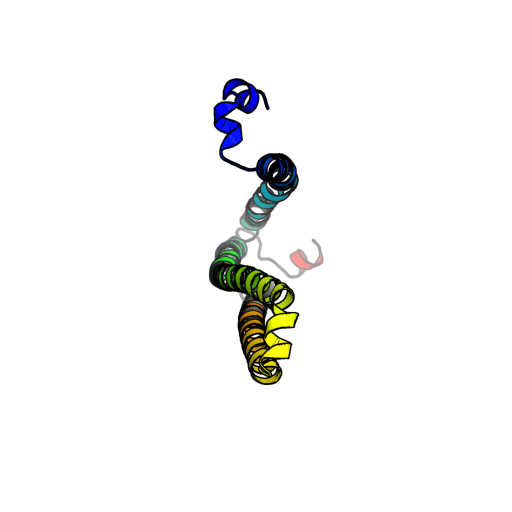.895 1.00 67.00 173 GLU A N 1
ATOM 1341 C CA . GLU A 1 173 ? 32.449 -8.218 -20.521 1.00 67.00 173 GLU A CA 1
ATOM 1342 C C . GLU A 1 173 ? 31.065 -8.869 -20.703 1.00 67.00 173 GLU A C 1
ATOM 1344 O O . GLU A 1 173 ? 30.938 -10.093 -20.721 1.00 67.00 173 GLU A O 1
ATOM 1349 N N . LEU A 1 174 ? 30.006 -8.062 -20.849 1.00 59.81 174 LEU A N 1
ATOM 1350 C CA . LEU A 1 174 ? 28.644 -8.523 -21.137 1.00 59.81 174 LEU A CA 1
ATOM 1351 C C . LEU A 1 174 ? 28.094 -7.836 -22.393 1.00 59.81 174 LEU A C 1
ATOM 1353 O O . LEU A 1 174 ? 27.721 -6.663 -22.348 1.00 59.81 174 LEU A O 1
ATOM 1357 N N . ASP A 1 175 ? 27.992 -8.601 -23.483 1.00 60.50 175 ASP A N 1
ATOM 1358 C CA . ASP A 1 175 ? 27.555 -8.132 -24.812 1.00 60.50 175 ASP A CA 1
ATOM 1359 C C . ASP A 1 175 ? 26.123 -8.583 -25.181 1.00 60.50 175 ASP A C 1
ATOM 1361 O O . ASP A 1 175 ? 25.734 -8.680 -26.34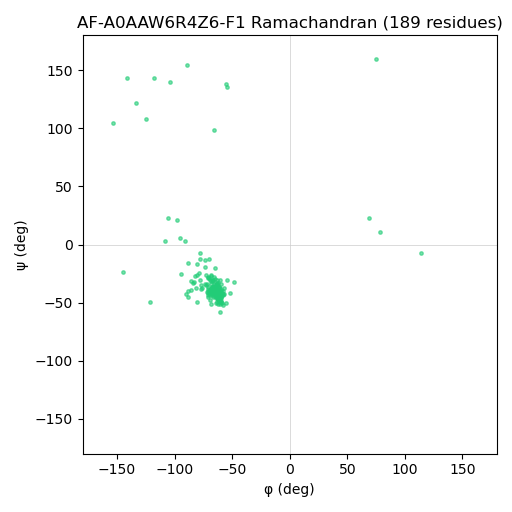1 1.00 60.50 175 ASP A O 1
ATOM 1365 N N . PHE A 1 176 ? 25.308 -8.902 -24.173 1.00 58.12 176 PHE A N 1
ATOM 1366 C CA . PHE A 1 176 ? 23.902 -9.275 -24.346 1.00 58.12 176 PHE A CA 1
ATOM 1367 C C . PHE A 1 176 ? 23.001 -8.108 -23.929 1.00 58.12 176 PHE A C 1
ATOM 1369 O O . PHE A 1 176 ? 23.280 -7.467 -22.924 1.00 58.12 176 PHE A O 1
ATOM 1376 N N . GLY A 1 177 ? 21.916 -7.841 -24.671 1.00 54.94 177 GLY A N 1
ATOM 1377 C CA . GLY A 1 177 ? 20.881 -6.862 -24.283 1.00 54.94 177 GLY A CA 1
ATOM 1378 C C . GLY A 1 177 ? 20.739 -5.608 -25.159 1.00 54.94 177 GLY A C 1
ATOM 1379 O O . GLY A 1 177 ? 19.778 -4.863 -24.971 1.00 54.94 177 GLY A O 1
ATOM 1380 N N . HIS A 1 178 ? 21.632 -5.389 -26.130 1.00 58.88 178 HIS A N 1
ATOM 1381 C CA . HIS A 1 178 ? 21.682 -4.183 -26.976 1.00 58.88 178 HIS A CA 1
ATOM 1382 C C . HIS A 1 178 ? 21.458 -4.548 -28.449 1.00 58.88 178 HIS A C 1
ATOM 1384 O O . HIS A 1 178 ? 21.873 -5.622 -28.877 1.00 58.88 178 HIS A O 1
ATOM 1390 N N . TYR A 1 179 ? 20.764 -3.691 -29.206 1.00 52.97 179 TYR A N 1
ATOM 1391 C CA . TYR A 1 179 ? 20.373 -3.997 -30.590 1.00 52.97 179 TYR A CA 1
ATOM 1392 C C . TYR A 1 179 ? 21.448 -3.650 -31.640 1.00 52.97 179 TYR A C 1
ATOM 1394 O O . TYR A 1 179 ? 21.626 -4.444 -32.552 1.00 52.97 179 TYR A O 1
ATOM 1402 N N . ASP A 1 180 ? 22.174 -2.527 -31.513 1.00 49.91 180 ASP A N 1
ATOM 1403 C CA . ASP A 1 180 ? 23.145 -2.072 -32.542 1.00 49.91 180 ASP A CA 1
ATOM 1404 C C . ASP A 1 180 ? 24.413 -1.379 -31.993 1.00 49.91 180 ASP A C 1
ATOM 1406 O O . ASP A 1 180 ? 25.453 -1.370 -32.650 1.00 49.91 180 ASP A O 1
ATOM 1410 N N . THR A 1 181 ? 24.379 -0.808 -30.785 1.00 54.31 181 THR A N 1
ATOM 1411 C CA . THR A 1 181 ? 25.543 -0.191 -30.130 1.00 54.31 181 THR A CA 1
ATOM 1412 C C . THR A 1 181 ? 25.625 -0.670 -28.688 1.00 54.31 181 THR A C 1
ATOM 1414 O O . THR A 1 181 ? 24.689 -0.490 -27.910 1.00 54.31 181 THR A O 1
ATOM 1417 N N . GLY A 1 182 ? 26.742 -1.299 -28.311 1.00 53.72 182 GLY A N 1
ATOM 1418 C CA . GLY A 1 182 ? 27.002 -1.617 -26.909 1.00 53.72 182 GLY A CA 1
ATOM 1419 C C . GLY A 1 182 ? 26.931 -0.339 -26.073 1.00 53.72 182 GLY A C 1
ATOM 1420 O O . GLY A 1 182 ? 27.415 0.715 -26.504 1.00 53.72 182 GLY A O 1
ATOM 1421 N N . VAL A 1 183 ? 26.316 -0.404 -24.890 1.00 57.56 183 VAL A N 1
ATOM 1422 C CA . VAL A 1 183 ? 26.379 0.712 -23.938 1.00 57.56 183 VAL A CA 1
ATOM 1423 C C . VAL A 1 183 ? 27.836 0.810 -23.514 1.00 57.56 183 VAL A C 1
ATOM 1425 O O . VAL A 1 183 ? 28.329 0.018 -22.720 1.00 57.56 183 VAL A O 1
ATOM 1428 N N . THR A 1 184 ? 28.568 1.729 -24.127 1.00 59.44 184 THR A N 1
ATOM 1429 C CA . THR A 1 184 ? 29.959 2.005 -23.777 1.00 59.44 184 THR A CA 1
ATOM 1430 C C . THR A 1 184 ? 29.988 3.067 -22.686 1.00 59.44 184 THR A C 1
ATOM 1432 O O . THR A 1 184 ? 29.075 3.886 -22.577 1.00 59.44 184 THR A O 1
ATOM 1435 N N . LEU A 1 185 ? 31.055 3.092 -21.887 1.00 55.72 185 LEU A N 1
ATOM 1436 C CA . LEU A 1 185 ? 31.285 4.113 -20.853 1.00 55.72 185 LEU A CA 1
ATOM 1437 C C . LEU A 1 185 ? 31.093 5.552 -21.377 1.00 55.72 185 LEU A C 1
ATOM 1439 O O . LEU A 1 185 ? 30.607 6.419 -20.656 1.00 55.72 185 LEU A O 1
ATOM 1443 N N . ALA A 1 186 ? 31.412 5.788 -22.654 1.00 59.50 186 ALA A N 1
ATOM 1444 C CA . ALA A 1 186 ? 31.199 7.066 -23.325 1.00 59.50 186 ALA A CA 1
ATOM 1445 C C . ALA A 1 186 ? 29.710 7.410 -23.508 1.00 59.50 186 ALA A C 1
ATOM 1447 O O . ALA A 1 186 ? 29.336 8.561 -23.310 1.00 59.50 186 ALA A O 1
ATOM 1448 N N . ALA A 1 187 ? 28.856 6.433 -23.825 1.00 65.00 187 ALA A N 1
ATOM 1449 C CA . ALA A 1 187 ? 27.414 6.640 -23.974 1.00 65.00 187 ALA A CA 1
ATOM 1450 C C . ALA A 1 187 ? 26.721 6.952 -22.636 1.00 65.00 187 ALA A C 1
ATOM 1452 O O . ALA A 1 187 ? 25.747 7.690 -22.627 1.00 65.00 187 ALA A O 1
ATOM 1453 N N . GLY A 1 188 ? 27.225 6.425 -21.514 1.00 60.06 188 GLY A N 1
ATOM 1454 C CA . GLY A 1 188 ? 26.687 6.719 -20.180 1.00 60.06 188 GLY A CA 1
ATOM 1455 C C . GLY A 1 188 ? 27.185 8.029 -19.557 1.00 60.06 188 GLY A C 1
ATOM 1456 O O . GLY A 1 188 ? 26.494 8.597 -18.720 1.00 60.06 188 GLY A O 1
ATOM 1457 N N . PHE A 1 189 ? 28.382 8.502 -19.932 1.00 59.50 189 PHE A N 1
ATOM 1458 C CA . PHE A 1 189 ? 28.991 9.726 -19.385 1.00 59.50 189 PHE A CA 1
ATOM 1459 C C . PHE A 1 189 ? 28.723 10.984 -20.232 1.00 59.50 189 PHE A C 1
ATOM 1461 O O . PHE A 1 189 ? 28.784 12.092 -19.705 1.00 59.50 189 PHE A O 1
ATOM 1468 N N . LEU A 1 190 ? 28.469 10.829 -21.539 1.00 56.41 190 LEU A N 1
ATOM 1469 C CA . LEU A 1 190 ? 28.245 11.938 -22.483 1.00 56.41 190 LEU A CA 1
ATOM 1470 C C . LEU A 1 190 ? 26.785 12.072 -22.964 1.00 56.41 190 LEU A C 1
ATOM 1472 O O . LEU A 1 190 ? 26.528 12.927 -23.813 1.00 56.41 190 LEU A O 1
ATOM 1476 N N . ALA A 1 191 ? 25.859 11.250 -22.457 1.00 51.41 191 ALA A N 1
ATOM 1477 C CA . ALA A 1 191 ? 24.411 11.415 -22.642 1.00 51.41 191 ALA A CA 1
ATOM 1478 C C . ALA A 1 191 ? 23.805 12.241 -21.501 1.00 51.41 191 ALA A C 1
ATOM 1480 O O . ALA A 1 191 ? 22.885 13.038 -21.795 1.00 51.41 191 ALA A O 1
#

Organism: NCBI:txid332186

Secondary structure (DSSP, 8-state):
-HHHHHT-HHHHTTS-HHHHHHHHHHHHHHHHHIIIIIHHHHHHHHHHHHHHHHHHTTT-HHHHHHHHHHTTHHHHHHHHHHHHHHHHHHHHHHHHHHHHHHHHHHHHTHHHHHHTT-HHHHHHHHHHHHHHHHHHHHHHHHHHHHHHHHHHHHHHHHHHHHHHHHHHHHTTS---S-SSS---HHHHH--

Radius of gyration: 28.74 Å; Cα contacts (8 Å, |Δi|>4): 76; chains: 1; bounding box: 77×24×79 Å

Foldseek 3Di:
DVVVVVVDPVVVVVDPPVVVVCCVVVVVVVVCCCVVPVVVVVVCLVVVLVVVLVVCCQFFVVLSVLSVVLSVVLVVLCCVLVVVLVVLVVVLVVLVVVVVVVVVVCVVCVVVCVVVVNVVVVVVVVVVSVVVSVVSVVVSVVSVVVSVVVNVVSVVVSVVVVCVVVVCQQVVNDPPTGDPDRCHPCVVPVD

Solvent-accessible surface area (backbone atoms only — not comparable to full-atom values): 10635 Å² total; per-residue (Å²): 109,69,69,65,64,71,59,41,76,79,64,54,71,79,52,63,69,66,60,55,52,48,55,58,55,56,56,51,56,58,48,49,51,44,65,71,45,48,51,56,50,53,51,48,67,56,49,51,62,51,49,52,35,64,68,35,39,84,63,24,49,51,62,27,49,53,48,62,63,49,58,60,51,54,59,51,50,48,48,64,37,47,51,56,34,52,56,45,46,55,56,47,53,58,48,52,57,51,47,56,51,53,52,54,55,47,62,75,41,42,72,59,42,59,75,69,69,46,59,66,66,52,51,51,52,51,48,52,53,50,50,55,51,50,52,57,50,51,52,34,52,53,43,53,52,51,42,51,53,52,51,52,50,54,51,53,51,51,53,50,52,53,50,52,51,51,54,40,26,38,71,68,80,44,91,75,48,53,87,88,60,78,65,38,58,63,59,74,76,75,107

InterPro domains:
  IPR011527 ABC transporter type 1, transmembrane domain [PF00664] (2-189)
  IPR011527 ABC transporter type 1, transmembrane domain [PS50929] (1-191)
  IPR036640 ABC transporter type 1, transmembrane domain superfamily [G3DSA:1.20.1560.10] (1-191)
  IPR036640 ABC transporter type 1, transmembrane domain superfamily [SSF90123] (2-182)
  IPR039421 Type 1 protein exporter [PTHR24221] (4-168)

Mean predicted aligned error: 15.77 Å